Protein AF-A0A821XEE2-F1 (afdb_monomer)

Foldseek 3Di:
DVQVVDDDQKGWDQDDPPDPDHIDMDHHPDDDALAPLQVVLVVLVVVVVVVLCVVQVWDWDDDVVQVVVQVVLVPDVVSLPPNDGDTDQAGHPDDDPDDRRVPPPPPPPPPPPDDDPQNVLSNVQSVVLVVCCSVVVADDPVRVLVVQQVPDPPRPVPPDQDPVSVVVSVVVSVCVHVVVDDDVRRHPPDDDPDPPPVPPPVVVPD

InterPro domains:
  IPR004308 Glutamate-cysteine ligase catalytic subunit [PF03074] (1-98)
  IPR004308 Glutamate-cysteine ligase catalytic subunit [PF03074] (101-176)
  IPR004308 Glutamate-cysteine ligase catalytic subunit [PTHR11164] (1-102)
  IPR014746 Glutamine synthetase/guanido kinase, catalytic domain [SSF55931] (4-166)

Organism: NCBI:txid392032

Structure (mmCIF, N/CA/C/O backbone):
data_AF-A0A821XEE2-F1
#
_entry.id   AF-A0A821XEE2-F1
#
loop_
_atom_site.group_PDB
_atom_site.id
_atom_site.type_symbol
_atom_site.label_atom_id
_atom_site.label_alt_id
_atom_site.label_comp_id
_atom_site.label_asym_id
_atom_site.label_entity_id
_atom_site.label_seq_id
_atom_site.pdbx_PDB_ins_code
_atom_site.Cartn_x
_atom_site.Cartn_y
_atom_site.Cartn_z
_atom_site.occupancy
_atom_site.B_iso_or_equiv
_atom_site.auth_seq_id
_atom_site.auth_comp_id
_atom_site.auth_asym_id
_atom_site.auth_atom_id
_atom_site.pdbx_PDB_model_num
ATOM 1 N N . ASN A 1 1 ? -12.593 3.527 -28.342 1.00 63.50 1 ASN A N 1
ATOM 2 C CA . ASN A 1 1 ? -12.518 3.885 -26.908 1.00 63.50 1 ASN A CA 1
ATOM 3 C C . ASN A 1 1 ? -12.481 2.612 -26.036 1.00 63.50 1 ASN A C 1
ATOM 5 O O . ASN A 1 1 ? -13.342 2.445 -25.194 1.00 63.50 1 ASN A O 1
ATOM 9 N N . ILE A 1 2 ? -11.540 1.679 -26.284 1.00 79.00 2 ILE A N 1
ATOM 10 C CA . ILE A 1 2 ? -11.489 0.338 -25.635 1.00 79.00 2 ILE A CA 1
ATOM 11 C C . ILE A 1 2 ? -10.402 0.265 -24.545 1.00 79.00 2 ILE A C 1
ATOM 13 O O . ILE A 1 2 ? -10.543 -0.441 -23.553 1.00 79.00 2 ILE A O 1
ATOM 17 N N . ASN A 1 3 ? -9.306 1.013 -24.706 1.00 75.62 3 ASN A N 1
ATOM 18 C CA . ASN A 1 3 ? -8.179 0.985 -23.764 1.00 75.62 3 ASN A CA 1
ATOM 19 C C . ASN A 1 3 ? -8.555 1.609 -22.401 1.00 75.62 3 ASN A C 1
ATOM 21 O O . ASN A 1 3 ? -8.219 1.085 -21.342 1.00 75.62 3 ASN A O 1
ATOM 25 N N . SER A 1 4 ? -9.320 2.701 -22.417 1.00 80.81 4 SER A N 1
ATOM 26 C CA . SER A 1 4 ? -9.782 3.404 -21.211 1.00 80.81 4 SER A CA 1
ATOM 27 C C . SER A 1 4 ? -10.733 2.566 -20.349 1.00 80.81 4 SER A C 1
ATOM 29 O O . SER A 1 4 ? -10.693 2.697 -19.126 1.00 80.81 4 SER A O 1
ATOM 31 N N . THR A 1 5 ? -11.524 1.687 -20.971 1.00 86.62 5 THR A N 1
ATOM 32 C CA . THR A 1 5 ? -12.540 0.838 -20.330 1.00 86.62 5 THR A CA 1
ATOM 33 C C . THR A 1 5 ? -12.025 -0.546 -19.933 1.00 86.62 5 THR A C 1
ATOM 35 O O . THR A 1 5 ? -12.792 -1.357 -19.427 1.00 86.62 5 THR A O 1
ATOM 38 N N . ASN A 1 6 ? -10.744 -0.850 -20.168 1.00 90.12 6 ASN A N 1
ATOM 39 C CA . ASN A 1 6 ? -10.108 -2.061 -19.654 1.00 90.12 6 ASN A CA 1
ATOM 40 C C . ASN A 1 6 ? -9.240 -1.708 -18.435 1.00 90.12 6 ASN A C 1
ATOM 42 O O . ASN A 1 6 ? -8.216 -1.026 -18.563 1.00 90.12 6 ASN A O 1
ATOM 46 N N . TRP A 1 7 ? -9.672 -2.129 -17.246 1.00 89.88 7 TRP A N 1
ATOM 47 C CA . TRP A 1 7 ? -9.032 -1.810 -15.969 1.00 89.88 7 TRP A CA 1
ATOM 48 C C . TRP A 1 7 ? -8.244 -3.005 -15.436 1.00 89.88 7 TRP A C 1
ATOM 50 O O . TRP A 1 7 ? -8.753 -3.816 -14.673 1.00 89.88 7 TRP A O 1
ATOM 60 N N . GLN A 1 8 ? -6.982 -3.088 -15.849 1.00 92.88 8 GLN A N 1
ATOM 61 C CA . GLN A 1 8 ? -6.019 -4.084 -15.373 1.00 92.88 8 GLN A CA 1
ATOM 62 C C . GLN A 1 8 ? -5.121 -3.502 -14.267 1.00 92.88 8 GLN A C 1
ATOM 64 O O . GLN A 1 8 ? -5.137 -2.293 -14.008 1.00 92.88 8 GLN A O 1
ATOM 69 N N . SER A 1 9 ? -4.307 -4.356 -13.641 1.00 93.12 9 SER A N 1
ATOM 70 C CA . SER A 1 9 ? -3.294 -3.971 -12.643 1.00 93.12 9 SER A CA 1
ATOM 71 C C . SER A 1 9 ? -2.209 -3.054 -13.222 1.00 93.12 9 SER A C 1
ATOM 73 O O . SER A 1 9 ? -1.692 -2.176 -12.535 1.00 93.12 9 SER A O 1
ATOM 75 N N . MET A 1 10 ? -1.895 -3.200 -14.508 1.00 93.81 10 MET A N 1
ATOM 76 C CA . MET A 1 10 ? -1.019 -2.295 -15.246 1.00 93.81 10 MET A CA 1
ATOM 77 C C . MET A 1 10 ? -1.669 -1.900 -16.568 1.00 93.81 10 MET A C 1
ATOM 79 O O . MET A 1 10 ? -2.399 -2.687 -17.167 1.00 93.81 10 MET A O 1
ATOM 83 N N . ARG A 1 11 ? -1.394 -0.686 -17.051 1.00 94.62 11 ARG A N 1
ATOM 84 C CA . ARG A 1 11 ? -1.886 -0.227 -18.358 1.00 94.62 11 ARG A CA 1
ATOM 85 C C . ARG A 1 11 ? -0.752 0.318 -19.209 1.00 94.62 11 ARG A C 1
ATOM 87 O O . ARG A 1 11 ? -0.067 1.261 -18.819 1.00 94.62 11 ARG A O 1
ATOM 94 N N . PHE A 1 12 ? -0.606 -0.246 -20.402 1.00 93.44 12 PHE A N 1
ATOM 95 C CA . PHE A 1 12 ? 0.284 0.283 -21.423 1.00 93.44 12 PHE A CA 1
ATOM 96 C C . PHE A 1 12 ? -0.421 1.400 -22.199 1.00 93.44 12 PHE A C 1
ATOM 98 O O . PHE A 1 12 ? -1.517 1.217 -22.741 1.00 93.44 12 PHE A O 1
ATOM 105 N N . LYS A 1 13 ? 0.188 2.584 -22.206 1.00 93.00 13 LYS A N 1
ATOM 106 C CA . LYS A 1 13 ? -0.369 3.805 -22.786 1.00 93.00 13 LYS A CA 1
ATOM 107 C C . LYS A 1 13 ? 0.440 4.202 -24.024 1.00 93.00 13 LYS A C 1
ATOM 109 O O . LYS A 1 13 ? 1.599 4.600 -23.863 1.00 93.00 13 LYS A O 1
ATOM 114 N N . PRO A 1 14 ? -0.154 4.131 -25.232 1.00 92.06 14 PRO A N 1
ATOM 115 C CA . PRO A 1 14 ? 0.491 4.651 -26.428 1.00 92.06 14 PRO A CA 1
ATOM 116 C C . PRO A 1 14 ? 0.697 6.173 -26.332 1.00 92.06 14 PRO A C 1
ATOM 118 O O . PRO A 1 14 ? 0.000 6.847 -25.553 1.00 92.06 14 PRO A O 1
ATOM 121 N N . PRO A 1 15 ? 1.654 6.717 -27.102 1.00 93.94 15 PRO A N 1
ATOM 122 C CA . PRO A 1 15 ? 1.846 8.156 -27.202 1.00 93.94 15 PRO A CA 1
ATOM 123 C C . PRO A 1 15 ? 0.574 8.824 -27.759 1.00 93.94 15 PRO A C 1
ATOM 125 O O . PRO A 1 15 ? -0.071 8.264 -28.653 1.00 93.94 15 PRO A O 1
ATOM 128 N N . PRO A 1 16 ? 0.166 9.995 -27.238 1.00 90.00 16 PRO A N 1
ATOM 129 C CA . PRO A 1 16 ? -0.896 10.787 -27.848 1.00 90.00 16 PRO A CA 1
ATOM 130 C C . PRO A 1 16 ? -0.476 11.273 -29.241 1.00 90.00 16 PRO A C 1
ATOM 132 O O . PRO A 1 16 ? 0.696 11.556 -29.477 1.00 90.00 16 PRO A O 1
ATOM 135 N N . SER A 1 17 ? -1.431 11.423 -30.159 1.00 90.75 17 SER A N 1
ATOM 136 C CA . SER A 1 17 ? -1.168 12.078 -31.445 1.00 90.75 17 SER A CA 1
ATOM 137 C C . SER A 1 17 ? -0.730 13.531 -31.229 1.00 90.75 17 SER A C 1
ATOM 139 O O . SER A 1 17 ? -1.290 14.214 -30.373 1.00 90.75 17 SER A O 1
ATOM 141 N N . ASN A 1 18 ? 0.225 14.008 -32.032 1.00 90.06 18 ASN A N 1
ATOM 142 C CA . ASN A 1 18 ? 0.722 15.392 -32.016 1.00 90.06 18 ASN A CA 1
ATOM 143 C C . ASN A 1 18 ? 1.272 15.850 -30.648 1.00 90.06 18 ASN A C 1
ATOM 145 O O . ASN A 1 18 ? 1.026 16.976 -30.223 1.00 90.06 18 ASN A O 1
ATOM 149 N N . SER A 1 19 ? 1.990 14.974 -29.941 1.00 91.44 19 SER A N 1
ATOM 150 C CA . SER A 1 19 ? 2.614 15.278 -28.652 1.00 91.44 19 SER A CA 1
ATOM 151 C C . SER A 1 19 ? 4.003 14.652 -28.557 1.00 91.44 19 SER A C 1
ATOM 153 O O . SER A 1 19 ? 4.216 13.552 -29.060 1.00 91.44 19 SER A O 1
ATOM 155 N N . ASP A 1 20 ? 4.908 15.308 -27.830 1.00 92.81 20 ASP A N 1
ATOM 156 C CA . ASP A 1 20 ? 6.250 14.790 -27.525 1.00 92.81 20 ASP A CA 1
ATOM 157 C C . ASP A 1 20 ? 6.243 13.710 -26.422 1.00 92.81 20 ASP A C 1
ATOM 159 O O . ASP A 1 20 ? 7.282 13.174 -26.036 1.00 92.81 20 ASP A O 1
ATOM 163 N N . ILE A 1 21 ? 5.066 13.371 -25.880 1.00 92.44 21 ILE A N 1
ATOM 164 C CA . ILE A 1 21 ? 4.924 12.360 -24.831 1.00 92.44 21 ILE A CA 1
ATOM 165 C C . ILE A 1 21 ? 5.114 10.955 -25.418 1.00 92.44 21 ILE A C 1
ATOM 167 O O . ILE A 1 21 ? 4.321 10.504 -26.243 1.00 92.44 21 ILE A O 1
ATOM 171 N N . GLY A 1 22 ? 6.110 10.226 -24.909 1.00 93.38 22 GLY A N 1
ATOM 172 C CA . GLY A 1 22 ? 6.405 8.848 -25.306 1.00 93.38 22 GLY A CA 1
ATOM 173 C C . GLY A 1 22 ? 5.443 7.775 -24.768 1.00 93.38 22 GLY A C 1
ATOM 174 O O . GLY A 1 22 ? 4.381 8.043 -24.194 1.00 93.38 22 GLY A O 1
ATOM 175 N N . TRP A 1 23 ? 5.849 6.513 -24.944 1.00 94.00 23 TRP A N 1
ATOM 176 C CA . TRP A 1 23 ? 5.163 5.348 -24.379 1.00 94.00 23 TRP A CA 1
ATOM 177 C C . TRP A 1 23 ? 5.200 5.380 -22.856 1.00 94.00 23 TRP A C 1
ATOM 179 O O . TRP A 1 23 ? 6.228 5.677 -22.251 1.00 94.00 23 TRP A O 1
ATOM 189 N N . ARG A 1 24 ? 4.072 5.051 -22.227 1.00 94.06 24 ARG A N 1
ATOM 190 C CA . ARG A 1 24 ? 3.934 5.107 -20.770 1.00 94.06 24 ARG A CA 1
ATOM 191 C C . ARG A 1 24 ? 3.379 3.806 -20.226 1.00 94.06 24 ARG A C 1
ATOM 193 O O . ARG A 1 24 ? 2.605 3.109 -20.880 1.00 94.06 24 ARG A O 1
ATOM 200 N N . VAL A 1 25 ? 3.735 3.528 -18.983 1.00 94.25 25 VAL A N 1
ATOM 201 C CA . VAL A 1 25 ? 3.172 2.440 -18.193 1.00 94.25 25 VAL A CA 1
ATOM 202 C C . VAL A 1 25 ? 2.503 3.058 -16.976 1.00 94.25 25 VAL A C 1
ATOM 204 O O . VAL A 1 25 ? 3.083 3.899 -16.299 1.00 94.25 25 VAL A O 1
ATOM 207 N N . GLU A 1 26 ? 1.263 2.666 -16.718 1.00 95.12 26 GLU A N 1
ATOM 208 C CA . GLU A 1 26 ? 0.519 3.055 -15.526 1.00 95.12 26 GLU A CA 1
ATOM 209 C C . GLU A 1 26 ? 0.504 1.884 -14.541 1.00 95.12 26 GLU A C 1
ATOM 211 O O . GLU A 1 26 ? 0.003 0.808 -14.876 1.00 95.12 26 GLU A O 1
ATOM 216 N N . PHE A 1 27 ? 1.040 2.101 -13.339 1.00 95.81 27 PHE A N 1
ATOM 217 C CA . PHE A 1 27 ? 0.989 1.164 -12.218 1.00 95.81 27 PHE A CA 1
ATOM 218 C C . PHE A 1 27 ? -0.228 1.490 -11.347 1.00 95.81 27 PHE A C 1
ATOM 220 O O . PHE A 1 27 ? -0.359 2.613 -10.869 1.00 95.81 27 PHE A O 1
ATOM 227 N N . ARG A 1 28 ? -1.144 0.532 -11.196 1.00 96.25 28 ARG A N 1
ATOM 228 C CA . ARG A 1 28 ? -2.477 0.714 -10.603 1.00 96.25 28 ARG A CA 1
ATOM 229 C C . ARG A 1 28 ? -2.800 -0.095 -9.327 1.00 96.25 28 ARG A C 1
ATOM 231 O O . ARG A 1 28 ? -3.854 0.192 -8.774 1.00 96.25 28 ARG A O 1
ATOM 238 N N . PRO A 1 29 ? -2.005 -1.074 -8.831 1.00 95.94 29 PRO A N 1
ATOM 239 C CA . PRO A 1 29 ? -2.414 -1.878 -7.668 1.00 95.94 29 PRO A CA 1
ATOM 240 C C . PRO A 1 29 ? -2.319 -1.182 -6.305 1.00 95.94 29 PRO A C 1
ATOM 242 O O . PRO A 1 29 ? -2.731 -1.767 -5.311 1.00 95.94 29 PRO A O 1
ATOM 245 N N . THR A 1 30 ? -1.692 -0.008 -6.214 1.00 94.56 30 THR A N 1
ATOM 246 C CA . THR A 1 30 ? -1.434 0.637 -4.922 1.00 94.56 30 THR A CA 1
ATOM 247 C C . THR A 1 30 ? -2.729 1.160 -4.299 1.00 94.56 30 THR A C 1
ATOM 249 O O . THR A 1 30 ? -3.406 1.993 -4.896 1.00 94.56 30 THR A O 1
ATOM 252 N N . GLU A 1 31 ? -3.036 0.720 -3.078 1.00 95.62 31 GLU A N 1
ATOM 253 C CA . GLU A 1 31 ? -4.130 1.262 -2.265 1.00 95.62 31 GLU A CA 1
ATOM 254 C C . GLU A 1 31 ? -3.819 2.690 -1.795 1.00 95.62 31 GLU A C 1
ATOM 256 O O . GLU A 1 31 ? -2.669 3.010 -1.473 1.00 95.62 31 GLU A O 1
ATOM 261 N N . LEU A 1 32 ? -4.844 3.537 -1.682 1.00 96.25 32 LEU A N 1
ATOM 262 C CA . LEU A 1 32 ? -4.698 4.870 -1.097 1.00 96.25 32 LEU A CA 1
ATOM 263 C C . LEU A 1 32 ? -4.415 4.763 0.409 1.00 96.25 32 LEU A C 1
ATOM 265 O O . LEU A 1 32 ? -5.042 3.977 1.121 1.00 96.25 32 LEU A O 1
ATOM 269 N N . GLN A 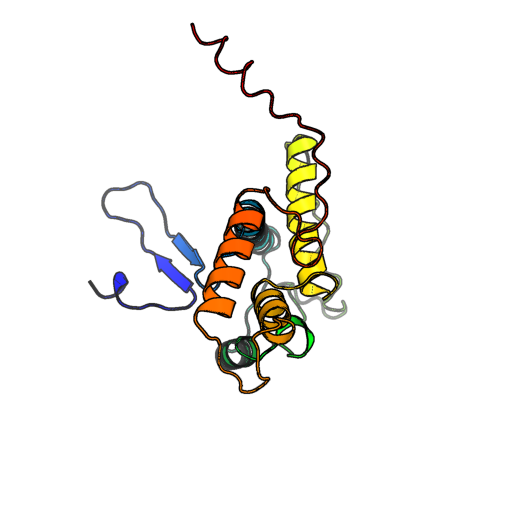1 33 ? -3.461 5.551 0.895 1.00 97.12 33 GLN A N 1
ATOM 270 C CA . GLN A 1 33 ? -3.086 5.597 2.305 1.00 97.12 33 GLN A CA 1
ATOM 271 C C . GLN A 1 33 ? -3.692 6.816 3.012 1.00 97.12 33 GLN A C 1
ATOM 273 O O . GLN A 1 33 ? -4.138 7.754 2.353 1.00 97.12 33 GLN A O 1
ATOM 278 N N . MET A 1 34 ? -3.724 6.790 4.350 1.00 94.56 34 MET A N 1
ATOM 279 C CA . MET A 1 34 ? -4.388 7.817 5.159 1.00 94.56 34 MET A CA 1
ATOM 280 C C . MET A 1 34 ? -3.697 9.177 5.075 1.00 94.56 34 MET A C 1
ATOM 282 O O . MET A 1 34 ? -4.390 10.189 5.098 1.00 94.56 34 MET A O 1
ATOM 286 N N . THR A 1 35 ? -2.363 9.208 4.990 1.00 95.88 35 THR A N 1
ATOM 287 C CA . THR A 1 35 ? -1.597 10.461 4.950 1.00 95.88 35 THR A CA 1
ATOM 288 C C . THR A 1 35 ? -0.880 10.684 3.622 1.00 95.88 35 THR A C 1
ATOM 290 O O . THR A 1 35 ? -0.479 9.743 2.926 1.00 95.88 35 THR A O 1
ATOM 293 N N . ASP A 1 36 ? -0.643 11.953 3.294 1.00 95.50 36 ASP A N 1
ATOM 294 C CA . ASP A 1 36 ? 0.157 12.345 2.129 1.00 95.50 36 ASP A CA 1
ATOM 295 C C . ASP A 1 36 ? 1.591 11.809 2.214 1.00 95.50 36 ASP A C 1
ATOM 297 O O . ASP A 1 36 ? 2.154 11.395 1.202 1.00 95.50 36 ASP A O 1
ATOM 301 N N . PHE A 1 37 ? 2.158 11.720 3.423 1.00 95.44 37 PHE A N 1
ATOM 302 C CA . PHE A 1 37 ? 3.472 11.118 3.659 1.00 95.44 37 PHE A CA 1
ATOM 303 C C . PHE A 1 37 ? 3.524 9.652 3.202 1.00 95.44 37 PHE A C 1
ATOM 305 O O . PHE A 1 37 ? 4.452 9.251 2.498 1.00 95.44 37 PHE A O 1
ATOM 312 N N . GLU A 1 38 ? 2.527 8.841 3.568 1.00 97.25 38 GLU A N 1
ATOM 313 C CA . GLU A 1 38 ? 2.469 7.436 3.156 1.00 97.25 38 GLU A CA 1
ATOM 314 C C . GLU A 1 38 ? 2.287 7.288 1.640 1.00 97.25 38 GLU A C 1
ATOM 316 O O . GLU A 1 38 ? 2.934 6.445 1.012 1.00 97.25 38 GLU A O 1
ATOM 321 N N . ASN A 1 39 ? 1.422 8.116 1.046 1.00 97.69 39 ASN A N 1
ATOM 322 C CA . ASN A 1 39 ? 1.180 8.114 -0.394 1.00 97.69 39 ASN A CA 1
ATOM 323 C C . ASN A 1 39 ? 2.447 8.525 -1.168 1.00 97.69 39 ASN A C 1
ATOM 325 O O . ASN A 1 39 ? 2.847 7.833 -2.110 1.00 97.69 39 ASN A O 1
ATOM 329 N N . ALA A 1 40 ? 3.140 9.579 -0.727 1.00 96.94 40 ALA A N 1
ATOM 330 C CA . ALA A 1 40 ? 4.419 10.012 -1.287 1.00 96.94 40 ALA A CA 1
ATOM 331 C C . ALA A 1 40 ? 5.503 8.933 -1.153 1.00 96.94 40 ALA A C 1
ATOM 333 O O . ALA A 1 40 ? 6.267 8.710 -2.097 1.00 96.94 40 ALA A O 1
ATOM 334 N N . ALA A 1 41 ? 5.538 8.212 -0.028 1.00 96.81 41 ALA A N 1
ATOM 335 C CA . ALA A 1 41 ? 6.473 7.114 0.175 1.00 96.81 41 ALA A CA 1
ATOM 336 C C . ALA A 1 41 ? 6.268 5.987 -0.847 1.00 96.81 41 ALA A C 1
ATOM 338 O O . ALA A 1 41 ? 7.233 5.531 -1.464 1.00 96.81 41 ALA A O 1
ATOM 339 N N . LEU A 1 42 ? 5.019 5.562 -1.071 1.00 97.12 42 LEU A N 1
ATOM 340 C CA . LEU A 1 42 ? 4.699 4.504 -2.034 1.00 97.12 42 LEU A CA 1
ATOM 341 C C . LEU A 1 42 ? 4.997 4.930 -3.475 1.00 97.12 42 LEU A C 1
ATOM 343 O O . LEU A 1 42 ? 5.600 4.160 -4.223 1.00 97.12 42 LEU A O 1
ATOM 347 N N . VAL A 1 43 ? 4.644 6.161 -3.859 1.00 97.00 43 VAL A N 1
ATOM 348 C CA . VAL A 1 43 ? 4.974 6.707 -5.187 1.00 97.00 43 VAL A CA 1
ATOM 349 C C . VAL A 1 43 ? 6.489 6.757 -5.388 1.00 97.00 43 VAL A C 1
ATOM 351 O O . VAL A 1 43 ? 6.994 6.262 -6.398 1.00 97.00 43 VAL A O 1
ATOM 354 N N . THR A 1 44 ? 7.226 7.283 -4.407 1.00 96.00 44 THR A N 1
ATOM 355 C CA . THR A 1 44 ? 8.692 7.363 -4.453 1.00 96.00 44 THR A CA 1
ATOM 356 C C . THR A 1 44 ? 9.315 5.976 -4.581 1.00 96.00 44 THR A C 1
ATOM 358 O O . THR A 1 44 ? 10.205 5.770 -5.403 1.00 96.00 44 THR A O 1
ATOM 361 N N . PHE A 1 45 ? 8.814 4.993 -3.833 1.00 96.88 45 PHE A N 1
ATOM 362 C CA . PHE A 1 45 ? 9.285 3.615 -3.924 1.00 96.88 45 PHE A CA 1
ATOM 363 C C . PHE A 1 45 ? 9.069 3.002 -5.309 1.00 96.88 45 PHE A C 1
ATOM 365 O O . PHE A 1 45 ? 9.990 2.384 -5.835 1.00 96.88 45 PHE A O 1
ATOM 372 N N . ILE A 1 46 ? 7.909 3.207 -5.943 1.00 96.00 46 ILE A N 1
ATOM 373 C CA . ILE A 1 46 ? 7.662 2.724 -7.312 1.00 96.00 46 ILE A CA 1
ATOM 374 C C . ILE A 1 46 ? 8.606 3.399 -8.322 1.00 96.00 46 ILE A C 1
ATOM 376 O O . ILE A 1 46 ? 9.137 2.732 -9.214 1.00 96.00 46 ILE A O 1
ATOM 380 N N . VAL A 1 47 ? 8.890 4.696 -8.167 1.00 94.56 47 VAL A N 1
ATOM 381 C CA . VAL A 1 47 ? 9.873 5.399 -9.012 1.00 94.56 47 VAL A CA 1
ATOM 382 C C . VAL A 1 47 ? 11.278 4.818 -8.826 1.00 94.56 47 VAL A C 1
ATOM 384 O O . VAL A 1 47 ? 11.961 4.524 -9.807 1.00 94.56 47 VAL A O 1
ATOM 387 N N . LEU A 1 48 ? 11.715 4.597 -7.586 1.00 93.94 48 LEU A N 1
ATOM 388 C CA . LEU A 1 48 ? 13.023 3.999 -7.304 1.00 93.94 48 LEU A CA 1
ATOM 389 C C . LEU A 1 48 ? 13.111 2.552 -7.804 1.00 93.94 48 LEU A C 1
ATOM 391 O O . LEU A 1 48 ? 14.120 2.169 -8.392 1.00 93.94 48 LEU A O 1
ATOM 395 N N . LEU A 1 49 ? 12.045 1.766 -7.638 1.00 93.25 49 LEU A N 1
ATOM 396 C CA . LEU A 1 49 ? 11.970 0.383 -8.102 1.00 93.25 49 LEU A CA 1
ATOM 397 C C . LEU A 1 49 ? 12.058 0.296 -9.628 1.00 93.25 49 LEU A C 1
ATOM 399 O O . LEU A 1 49 ? 12.820 -0.513 -10.152 1.00 93.25 49 LEU A O 1
ATOM 403 N N . THR A 1 50 ? 11.321 1.139 -10.354 1.00 93.00 50 THR A N 1
ATOM 404 C CA . THR A 1 50 ? 11.378 1.166 -11.825 1.00 93.00 50 THR A CA 1
ATOM 405 C C . THR A 1 50 ? 12.757 1.585 -12.329 1.00 93.00 50 THR A C 1
ATOM 407 O O . THR A 1 50 ? 13.293 0.934 -13.227 1.00 93.00 50 THR A O 1
ATOM 410 N N . ARG A 1 51 ? 13.388 2.588 -11.699 1.00 91.44 51 ARG A N 1
ATOM 411 C CA . ARG A 1 51 ? 14.784 2.957 -11.982 1.00 91.44 51 ARG A CA 1
ATOM 412 C C . ARG A 1 51 ? 15.737 1.793 -11.725 1.00 91.44 51 ARG A C 1
ATOM 414 O O . ARG A 1 51 ? 16.550 1.495 -12.588 1.00 91.44 51 ARG A O 1
ATOM 421 N N . ALA A 1 52 ? 15.611 1.092 -10.599 1.00 88.19 52 ALA A N 1
ATOM 422 C CA . ALA A 1 52 ? 16.447 -0.067 -10.295 1.00 88.19 52 ALA A CA 1
ATOM 423 C C . ALA A 1 52 ? 16.281 -1.190 -11.335 1.00 88.19 52 ALA A C 1
ATOM 425 O O . ALA A 1 52 ? 17.274 -1.727 -11.821 1.00 88.19 52 ALA A O 1
ATOM 426 N N . ILE A 1 53 ? 15.045 -1.511 -11.735 1.00 88.56 53 ILE A N 1
ATOM 427 C CA . ILE A 1 53 ? 14.774 -2.527 -12.764 1.00 88.56 53 ILE A CA 1
ATOM 428 C C . ILE A 1 53 ? 15.488 -2.186 -14.076 1.00 88.56 53 ILE A C 1
ATOM 430 O O . ILE A 1 53 ? 16.109 -3.066 -14.672 1.00 88.56 53 ILE A O 1
ATOM 434 N N . MET A 1 54 ? 15.425 -0.923 -14.506 1.00 87.94 54 MET A N 1
ATOM 435 C CA . MET A 1 54 ? 16.039 -0.470 -15.756 1.00 87.94 54 MET A CA 1
ATOM 436 C C . MET A 1 54 ? 17.565 -0.386 -15.660 1.00 87.94 54 MET A C 1
ATOM 438 O O . MET A 1 54 ? 18.254 -0.929 -16.519 1.00 87.94 54 MET A O 1
ATOM 442 N N . THR A 1 55 ? 18.094 0.246 -14.609 1.00 87.38 55 THR A N 1
ATOM 443 C CA . THR A 1 55 ? 19.538 0.448 -14.413 1.00 87.38 55 THR A CA 1
ATOM 444 C C . THR A 1 55 ? 20.288 -0.875 -14.309 1.00 87.38 55 THR A C 1
ATOM 446 O O . THR A 1 55 ? 21.342 -1.031 -14.917 1.00 87.38 55 THR A O 1
ATOM 449 N N . TYR A 1 56 ? 19.738 -1.844 -13.574 1.00 84.44 56 TYR A N 1
ATOM 450 C CA . TYR A 1 56 ? 20.376 -3.148 -13.372 1.00 84.44 56 TYR A CA 1
ATOM 451 C C . TYR A 1 56 ? 19.910 -4.215 -14.371 1.00 84.44 56 TYR A C 1
ATOM 453 O O . TYR A 1 56 ? 20.305 -5.374 -14.247 1.00 84.44 56 TYR A O 1
ATOM 461 N N . ASN A 1 57 ? 19.068 -3.849 -15.347 1.00 86.88 57 ASN A N 1
ATOM 462 C CA . ASN A 1 57 ? 18.494 -4.759 -16.340 1.00 86.88 57 ASN A CA 1
ATOM 463 C C . ASN A 1 57 ? 17.948 -6.055 -15.700 1.00 86.88 57 ASN A C 1
ATOM 465 O O . ASN A 1 57 ? 18.327 -7.172 -16.072 1.00 86.88 57 ASN A O 1
ATOM 469 N N . LEU A 1 58 ? 17.105 -5.895 -14.673 1.00 88.06 58 LEU A N 1
ATOM 470 C CA . LEU A 1 58 ? 16.611 -7.011 -13.866 1.00 88.06 58 LEU A CA 1
ATOM 471 C C . LEU A 1 58 ? 15.603 -7.855 -14.649 1.00 88.06 58 LEU A C 1
ATOM 473 O O . LEU A 1 58 ? 14.625 -7.348 -15.199 1.00 88.06 58 LEU A O 1
ATOM 477 N N . ASN A 1 59 ? 15.780 -9.174 -14.619 1.00 90.38 59 ASN A N 1
ATOM 478 C CA . ASN A 1 59 ? 14.808 -10.111 -15.160 1.00 90.38 59 ASN A CA 1
ATOM 479 C C . ASN A 1 59 ? 13.819 -10.537 -14.071 1.00 90.38 59 ASN A C 1
ATOM 481 O O . ASN A 1 59 ? 14.139 -11.378 -13.232 1.00 90.38 59 ASN A O 1
ATOM 485 N N . LEU A 1 60 ? 12.609 -9.975 -14.116 1.00 92.38 60 LEU A N 1
ATOM 486 C CA . LEU A 1 60 ? 11.504 -10.279 -13.195 1.00 92.38 60 LEU A CA 1
ATOM 487 C C . LEU A 1 60 ? 10.450 -11.226 -13.792 1.00 92.38 60 LEU A C 1
ATOM 489 O O . LEU A 1 60 ? 9.415 -11.454 -13.172 1.00 92.38 60 LEU A O 1
ATOM 493 N N . LEU A 1 61 ? 10.691 -11.790 -14.983 1.00 94.00 61 LEU A N 1
ATOM 494 C CA . LEU A 1 61 ? 9.708 -12.643 -15.653 1.00 94.00 61 LEU A CA 1
ATOM 495 C C . LEU A 1 61 ? 9.445 -13.926 -14.858 1.00 94.00 61 LEU A C 1
ATOM 497 O O . LEU A 1 61 ? 10.380 -14.671 -14.542 1.00 94.00 61 LEU A O 1
ATOM 501 N N . ILE A 1 62 ? 8.161 -14.184 -14.614 1.00 95.88 62 ILE A N 1
ATOM 502 C CA . ILE A 1 62 ? 7.578 -15.422 -14.088 1.00 95.88 62 ILE A CA 1
ATOM 503 C C . ILE A 1 62 ? 6.328 -15.770 -14.923 1.00 95.88 62 ILE A C 1
ATOM 505 O O . ILE A 1 62 ? 5.799 -14.880 -15.595 1.00 95.88 62 ILE A O 1
ATOM 509 N N . PRO A 1 63 ? 5.847 -17.028 -14.921 1.00 97.88 63 PRO A N 1
ATOM 510 C CA . PRO A 1 63 ? 4.596 -17.389 -15.591 1.00 97.88 63 PRO A CA 1
ATOM 511 C C . PRO A 1 63 ? 3.421 -16.520 -15.126 1.00 97.88 63 PRO A C 1
ATOM 513 O O . PRO A 1 63 ? 3.303 -16.242 -13.933 1.00 97.88 63 PRO A O 1
ATOM 516 N N . ILE A 1 64 ? 2.533 -16.127 -16.047 1.00 96.62 64 ILE A N 1
ATOM 517 C CA . ILE A 1 64 ? 1.377 -15.273 -15.718 1.00 96.62 64 ILE A CA 1
ATOM 518 C C . ILE A 1 64 ? 0.442 -15.932 -14.694 1.00 96.62 64 ILE A C 1
ATOM 520 O O . ILE A 1 64 ? -0.035 -15.253 -13.795 1.00 96.62 64 ILE A O 1
ATOM 524 N N . SER A 1 65 ? 0.301 -17.261 -14.726 1.00 98.06 65 SER A N 1
ATOM 525 C CA . SER A 1 65 ? -0.453 -18.026 -13.722 1.00 98.06 65 SER A CA 1
ATOM 526 C C . SER A 1 65 ? 0.048 -17.784 -12.295 1.00 98.06 65 SER A C 1
ATOM 528 O O . SER A 1 65 ? -0.744 -17.672 -11.368 1.00 98.06 65 SER A O 1
ATOM 530 N N . ASN A 1 66 ? 1.362 -17.629 -12.114 1.00 98.31 66 ASN A N 1
ATOM 531 C CA . ASN A 1 66 ? 1.948 -17.353 -10.804 1.00 98.31 66 ASN A CA 1
ATOM 532 C C . ASN A 1 66 ? 1.654 -15.913 -10.352 1.00 98.31 66 ASN A C 1
ATOM 534 O O . ASN A 1 66 ? 1.569 -15.646 -9.155 1.00 98.31 66 ASN A O 1
ATOM 538 N N . VAL A 1 67 ? 1.505 -14.979 -11.298 1.00 97.25 67 VAL A N 1
ATOM 539 C CA . VAL A 1 67 ? 1.049 -13.612 -11.010 1.00 97.25 67 VAL A CA 1
ATOM 540 C C . VAL A 1 67 ? -0.422 -13.632 -10.596 1.00 97.25 67 VAL A C 1
ATOM 542 O O . VAL A 1 67 ? -0.772 -12.985 -9.613 1.00 97.25 67 VAL A O 1
ATOM 545 N N . ASP A 1 68 ? -1.264 -14.408 -11.277 1.00 96.88 68 ASP A N 1
ATOM 546 C CA . ASP A 1 68 ? -2.682 -14.546 -10.933 1.00 96.88 68 ASP A CA 1
ATOM 547 C C . ASP A 1 68 ? -2.867 -15.158 -9.533 1.00 96.88 68 ASP A C 1
ATOM 549 O O . ASP A 1 68 ? -3.649 -14.647 -8.728 1.00 96.88 68 ASP A O 1
ATOM 553 N N . GLU A 1 69 ? -2.090 -16.191 -9.190 1.00 98.31 69 GLU A N 1
ATOM 554 C CA . GLU A 1 69 ? -2.047 -16.758 -7.834 1.00 98.31 69 GLU A CA 1
ATOM 555 C C . GLU A 1 69 ? -1.576 -15.729 -6.797 1.00 98.31 69 GLU A C 1
ATOM 557 O O . GLU A 1 69 ? -2.177 -15.602 -5.730 1.00 98.31 69 GLU A O 1
ATOM 562 N N . ASN A 1 70 ? -0.546 -14.934 -7.112 1.00 98.44 70 ASN A N 1
ATOM 563 C CA . ASN A 1 70 ? -0.101 -13.844 -6.241 1.00 98.44 70 ASN A CA 1
ATOM 564 C C . ASN A 1 70 ? -1.219 -12.824 -5.985 1.00 98.44 70 ASN A C 1
ATOM 566 O O . ASN A 1 70 ? -1.381 -12.375 -4.851 1.00 98.44 70 ASN A O 1
ATOM 570 N N . MET A 1 71 ? -2.002 -12.468 -7.007 1.00 97.38 71 MET A N 1
ATOM 571 C CA . MET A 1 71 ? -3.125 -11.537 -6.859 1.00 97.38 71 MET A CA 1
ATOM 572 C C . MET A 1 71 ? -4.216 -12.099 -5.940 1.00 97.38 71 MET A C 1
ATOM 574 O O . MET A 1 71 ? -4.774 -11.349 -5.142 1.00 97.38 71 MET A O 1
ATOM 578 N N . GLN A 1 72 ? -4.485 -13.408 -5.991 1.00 97.19 72 GLN A N 1
ATOM 579 C CA . GLN A 1 72 ? -5.413 -14.071 -5.066 1.00 97.19 72 GLN A CA 1
ATOM 580 C C . GLN A 1 72 ? -4.862 -14.087 -3.632 1.00 97.19 72 GLN A C 1
ATOM 582 O O . GLN A 1 72 ? -5.561 -13.724 -2.682 1.00 97.19 72 GLN A O 1
ATOM 587 N N . SER A 1 73 ? -3.584 -14.435 -3.460 1.00 98.00 73 SER A N 1
ATOM 588 C CA . SER A 1 73 ? -2.907 -14.413 -2.158 1.00 98.00 73 SER A CA 1
ATOM 589 C C . SER A 1 73 ? -2.911 -13.016 -1.529 1.00 98.00 73 SER A C 1
ATOM 591 O O . SER A 1 73 ? -3.172 -12.889 -0.333 1.00 98.00 73 SER A O 1
ATOM 593 N N . ALA A 1 74 ? -2.718 -11.957 -2.325 1.00 97.62 74 ALA A N 1
ATOM 594 C CA . ALA A 1 74 ? -2.682 -10.568 -1.857 1.00 97.62 74 ALA A CA 1
ATOM 595 C C . ALA A 1 74 ? -3.979 -10.093 -1.176 1.00 97.62 74 ALA A C 1
ATOM 597 O O . ALA A 1 74 ? -3.923 -9.193 -0.342 1.00 97.62 74 ALA A O 1
ATOM 598 N N . GLN A 1 75 ? -5.127 -10.699 -1.496 1.00 96.94 75 GLN A N 1
ATOM 599 C CA . GLN A 1 75 ? -6.432 -10.323 -0.934 1.00 96.94 75 GLN A CA 1
ATOM 600 C C . GLN A 1 75 ? -6.688 -10.901 0.465 1.00 96.94 75 GLN A C 1
ATOM 602 O O . GLN A 1 75 ? -7.628 -10.492 1.148 1.00 96.94 75 GLN A O 1
ATOM 607 N N . HIS A 1 76 ? -5.879 -11.862 0.917 1.00 98.25 76 HIS A N 1
ATOM 608 C CA . HIS A 1 76 ? -6.096 -12.493 2.214 1.00 98.25 76 HIS A CA 1
ATOM 609 C C . HIS A 1 76 ? -5.810 -11.527 3.372 1.00 98.25 76 HIS A C 1
ATOM 611 O O . HIS A 1 76 ? -4.911 -10.681 3.323 1.00 98.25 76 HIS A O 1
ATOM 617 N N . ARG A 1 77 ? -6.551 -11.689 4.476 1.00 97.56 77 ARG A N 1
ATOM 618 C CA . ARG A 1 77 ? -6.305 -10.919 5.700 1.00 97.56 77 ARG A CA 1
ATOM 619 C C . ARG A 1 77 ? -4.871 -11.149 6.180 1.00 97.56 77 ARG A C 1
ATOM 621 O O . ARG A 1 77 ? -4.433 -12.287 6.319 1.00 97.56 77 ARG A O 1
ATOM 628 N N . ASP A 1 78 ? -4.176 -10.049 6.458 1.00 97.25 78 ASP A N 1
ATOM 629 C CA . ASP A 1 78 ? -2.776 -10.027 6.898 1.00 97.25 78 ASP A CA 1
ATOM 630 C C . ASP A 1 78 ? -1.813 -10.709 5.906 1.00 97.25 78 ASP A C 1
ATOM 632 O O . ASP A 1 78 ? -0.796 -11.278 6.304 1.00 97.25 78 ASP A O 1
ATOM 636 N N . ALA A 1 79 ? -2.107 -10.623 4.598 1.00 98.06 79 ALA A N 1
ATOM 637 C CA . ALA A 1 79 ? -1.297 -11.255 3.557 1.00 98.06 79 ALA A CA 1
ATOM 638 C C . ALA A 1 79 ? 0.185 -10.875 3.605 1.00 98.06 79 ALA A C 1
ATOM 640 O O . ALA A 1 79 ? 1.039 -11.732 3.402 1.00 98.06 79 ALA A O 1
ATOM 641 N N . VAL A 1 80 ? 0.489 -9.621 3.950 1.00 96.38 80 VAL A N 1
ATOM 642 C CA . VAL A 1 80 ? 1.868 -9.129 4.091 1.00 96.38 80 VAL A CA 1
ATOM 643 C C . VAL A 1 80 ? 2.691 -9.921 5.117 1.00 96.38 80 VAL A C 1
ATOM 645 O O . VAL A 1 80 ? 3.903 -10.011 4.966 1.00 96.38 80 VAL A O 1
ATOM 648 N N . LEU A 1 81 ? 2.052 -10.520 6.130 1.00 96.38 81 LEU A N 1
ATOM 649 C CA . LEU A 1 81 ? 2.735 -11.270 7.192 1.00 96.38 81 LEU A CA 1
ATOM 650 C C . LEU A 1 81 ? 2.666 -12.784 6.999 1.00 96.38 81 LEU A C 1
ATOM 652 O O . LEU A 1 81 ? 3.568 -13.500 7.428 1.00 96.38 81 LEU A O 1
ATOM 656 N N . HIS A 1 82 ? 1.580 -13.282 6.407 1.00 97.00 82 HIS A N 1
ATOM 657 C CA . HIS A 1 82 ? 1.257 -14.711 6.452 1.00 97.00 82 HIS A CA 1
ATOM 658 C C . HIS A 1 82 ? 1.226 -15.399 5.088 1.00 97.00 82 HIS A C 1
ATOM 660 O O . HIS A 1 82 ? 1.320 -16.625 5.033 1.00 97.00 82 HIS A O 1
ATOM 666 N N . GLN A 1 83 ? 1.086 -14.653 3.992 1.00 98.12 83 GLN A N 1
ATOM 667 C CA . GLN A 1 83 ? 1.023 -15.246 2.658 1.00 98.12 83 GLN A CA 1
ATOM 668 C C . GLN A 1 83 ? 2.413 -15.354 2.042 1.00 98.12 83 GLN A C 1
ATOM 670 O O . GLN A 1 83 ? 3.364 -14.675 2.431 1.00 98.12 83 GLN A O 1
ATOM 675 N N . ARG A 1 84 ? 2.533 -16.245 1.060 1.00 97.12 84 ARG A N 1
ATOM 676 C CA . ARG A 1 84 ? 3.749 -16.424 0.267 1.00 97.12 84 ARG A CA 1
ATOM 677 C C . ARG A 1 84 ? 3.450 -16.043 -1.168 1.00 97.12 84 ARG A C 1
ATOM 679 O O . ARG A 1 84 ? 2.380 -16.348 -1.682 1.00 97.12 84 ARG A O 1
ATOM 686 N N . PHE A 1 85 ? 4.424 -15.405 -1.797 1.00 97.88 85 PHE A N 1
ATOM 687 C CA . PHE A 1 85 ? 4.305 -14.919 -3.159 1.00 97.88 85 PHE A CA 1
ATOM 688 C C . PHE A 1 85 ? 5.359 -15.583 -4.030 1.00 97.88 85 PHE A C 1
ATOM 690 O O . PHE A 1 85 ? 6.523 -15.721 -3.642 1.00 97.88 85 PHE A O 1
ATOM 697 N N . HIS A 1 86 ? 4.950 -15.977 -5.229 1.00 97.94 86 HIS A N 1
ATOM 698 C CA . HIS A 1 86 ? 5.856 -16.389 -6.280 1.00 97.94 86 HIS A CA 1
ATOM 699 C C . HIS A 1 86 ? 6.718 -15.199 -6.665 1.00 97.94 86 HIS A C 1
ATOM 701 O O . HIS A 1 86 ? 6.234 -14.215 -7.223 1.00 97.94 86 HIS A O 1
ATOM 707 N N . PHE A 1 87 ? 8.005 -15.296 -6.363 1.00 96.12 87 PHE A N 1
ATOM 708 C CA . PHE A 1 87 ? 8.978 -14.281 -6.713 1.00 96.12 87 PHE A CA 1
ATOM 709 C C . PHE A 1 87 ? 10.189 -14.934 -7.358 1.00 96.12 87 PHE A C 1
ATOM 711 O O . PHE A 1 87 ? 10.626 -16.028 -6.979 1.00 96.12 87 PHE A O 1
ATOM 718 N N . ARG A 1 88 ? 10.733 -14.265 -8.369 1.00 93.06 88 ARG A N 1
ATOM 719 C CA . ARG A 1 88 ? 11.893 -14.769 -9.083 1.00 93.06 88 ARG A CA 1
ATOM 720 C C . ARG A 1 88 ? 13.119 -14.733 -8.180 1.00 93.06 88 ARG A C 1
ATOM 722 O O . ARG A 1 88 ? 13.494 -13.688 -7.671 1.00 93.06 88 ARG A O 1
ATOM 729 N N . LYS A 1 89 ? 13.779 -15.881 -8.027 1.00 86.94 89 LYS A N 1
ATOM 730 C CA . LYS A 1 89 ? 14.991 -15.980 -7.204 1.00 86.94 89 LYS A CA 1
ATOM 731 C C . LYS A 1 89 ? 16.185 -15.281 -7.860 1.00 86.94 89 LYS A C 1
ATOM 733 O O . LYS A 1 89 ? 16.929 -14.596 -7.173 1.00 86.94 89 LYS A O 1
ATOM 738 N N . CYS A 1 90 ? 16.362 -15.444 -9.177 1.00 86.00 90 CYS A N 1
ATOM 739 C CA . CYS A 1 90 ? 17.544 -14.949 -9.899 1.00 86.00 90 CYS A CA 1
ATOM 740 C C . CYS A 1 90 ? 17.188 -13.776 -10.790 1.00 86.00 90 CYS A C 1
ATOM 742 O O . CYS A 1 90 ? 16.596 -13.966 -11.854 1.00 86.00 90 CYS A O 1
ATOM 744 N N . LEU A 1 91 ? 17.557 -12.580 -10.337 1.00 84.94 91 LEU A N 1
ATOM 745 C CA . LEU A 1 91 ? 17.202 -11.329 -11.002 1.00 84.94 91 LEU A CA 1
ATOM 746 C C . LEU A 1 91 ? 18.193 -10.943 -12.105 1.00 84.94 91 LEU A C 1
ATOM 748 O O . LEU A 1 91 ? 17.848 -10.152 -12.975 1.00 84.94 91 LEU A O 1
ATOM 752 N N . SER A 1 92 ? 19.398 -11.521 -12.105 1.00 78.75 92 SER A N 1
ATOM 753 C CA . SER A 1 92 ? 20.383 -11.276 -13.158 1.00 78.75 92 SER A CA 1
ATOM 754 C C . SER A 1 92 ? 19.963 -11.912 -14.485 1.00 78.75 92 SER A C 1
ATOM 756 O O . SER A 1 92 ? 19.453 -13.036 -14.543 1.00 78.75 92 SER A O 1
ATOM 758 N N . THR A 1 93 ? 20.193 -11.174 -15.567 1.00 67.19 93 THR A N 1
ATOM 759 C CA . THR A 1 93 ? 20.081 -11.658 -16.947 1.00 67.19 93 THR A CA 1
ATOM 760 C C . THR A 1 93 ? 21.294 -12.489 -17.368 1.00 67.19 93 THR A C 1
ATOM 762 O O . THR A 1 93 ? 21.184 -13.286 -18.300 1.00 67.19 93 THR A O 1
ATOM 765 N N . MET A 1 94 ? 22.428 -12.365 -16.667 1.00 58.47 94 MET A N 1
ATOM 766 C CA . MET A 1 94 ? 23.645 -13.121 -16.953 1.00 58.47 94 MET A CA 1
ATOM 767 C C . MET A 1 94 ? 23.627 -14.469 -16.229 1.00 58.47 94 MET A C 1
ATOM 769 O O . MET A 1 94 ? 23.652 -14.540 -15.002 1.00 58.47 94 MET A O 1
ATOM 773 N N . LYS A 1 95 ? 23.605 -15.561 -17.000 1.00 53.47 95 LYS A N 1
ATOM 774 C CA . LYS A 1 95 ? 23.889 -16.906 -16.489 1.00 53.47 95 LYS A CA 1
ATOM 775 C C . LYS A 1 95 ? 25.404 -17.072 -16.379 1.00 53.47 95 LYS A C 1
ATOM 777 O O . LYS A 1 95 ? 26.044 -17.430 -17.362 1.00 53.47 95 LYS A O 1
ATOM 782 N N . THR A 1 96 ? 25.983 -16.830 -15.209 1.00 53.47 96 THR A N 1
ATOM 783 C CA . THR A 1 96 ? 27.282 -17.428 -14.878 1.00 53.47 96 THR A CA 1
ATOM 784 C C . THR A 1 96 ? 27.029 -18.836 -14.322 1.00 53.47 96 THR A C 1
ATOM 786 O O . THR A 1 96 ? 26.151 -18.983 -13.470 1.00 53.47 96 THR A O 1
ATOM 789 N N . PRO A 1 97 ? 27.729 -19.884 -14.802 1.00 55.22 97 PRO A N 1
ATOM 790 C CA . PRO A 1 97 ? 27.475 -21.268 -14.384 1.00 55.22 97 PRO A CA 1
ATOM 791 C C . PRO A 1 97 ? 27.607 -21.513 -12.871 1.00 55.22 97 PRO A C 1
ATOM 793 O O . PRO A 1 97 ? 26.894 -22.358 -12.340 1.00 55.22 97 PRO A O 1
ATOM 796 N N . ASP A 1 98 ? 28.438 -20.726 -12.174 1.00 54.44 98 ASP A N 1
ATOM 797 C CA . ASP A 1 98 ? 28.907 -21.064 -10.820 1.00 54.44 98 ASP A CA 1
ATOM 798 C C . ASP A 1 98 ? 28.613 -20.006 -9.742 1.00 54.44 98 ASP A C 1
ATOM 800 O O . ASP A 1 98 ? 29.182 -20.052 -8.652 1.00 54.44 98 ASP A O 1
ATOM 804 N N . THR A 1 99 ? 27.737 -19.028 -9.996 1.00 51.28 99 THR A N 1
ATOM 805 C CA . THR A 1 99 ? 27.430 -17.992 -8.993 1.00 51.28 99 THR A CA 1
ATOM 806 C C . THR A 1 99 ? 26.022 -18.172 -8.428 1.00 51.28 99 THR A C 1
ATOM 808 O O . THR A 1 99 ? 25.055 -18.165 -9.196 1.00 51.28 99 THR A O 1
ATOM 811 N N . PRO A 1 100 ? 25.847 -18.270 -7.094 1.00 52.91 100 PRO A N 1
ATOM 812 C CA . PRO A 1 100 ? 24.530 -18.197 -6.485 1.00 52.91 100 PRO A CA 1
ATOM 813 C C . PRO A 1 100 ? 23.876 -16.867 -6.867 1.00 52.91 100 PRO A C 1
ATOM 815 O O . PRO A 1 100 ? 24.241 -15.818 -6.359 1.00 52.91 100 PRO A O 1
ATOM 818 N N . CYS A 1 101 ? 22.928 -16.928 -7.796 1.00 51.69 101 CYS A N 1
ATOM 819 C CA . CYS A 1 101 ? 21.716 -16.132 -7.988 1.00 51.69 101 CYS A CA 1
ATOM 820 C C . CYS A 1 101 ? 21.525 -14.820 -7.176 1.00 51.69 101 CYS A C 1
ATOM 822 O O . CYS A 1 101 ? 21.161 -13.798 -7.753 1.00 51.69 101 CYS A O 1
ATOM 824 N N . MET A 1 102 ? 21.777 -14.832 -5.862 1.00 47.88 102 MET A N 1
ATOM 825 C CA . MET A 1 102 ? 21.685 -13.681 -4.949 1.00 47.88 102 MET A CA 1
ATOM 826 C C . MET A 1 102 ? 22.872 -12.699 -5.043 1.00 47.88 102 MET A C 1
ATOM 828 O O . MET A 1 102 ? 22.772 -11.585 -4.544 1.00 47.88 102 MET A O 1
ATOM 832 N N . ALA A 1 103 ? 23.996 -13.092 -5.651 1.00 46.59 103 ALA A N 1
ATOM 833 C CA . ALA A 1 103 ? 25.273 -12.374 -5.564 1.00 46.59 103 ALA A CA 1
ATOM 834 C C . ALA A 1 103 ? 25.578 -11.424 -6.740 1.00 46.59 103 ALA A C 1
ATOM 836 O O . ALA A 1 103 ? 26.665 -10.858 -6.788 1.00 46.59 103 ALA A O 1
ATOM 837 N N . SER A 1 104 ? 24.669 -11.253 -7.708 1.00 45.72 104 SER A N 1
ATOM 838 C CA . SER A 1 104 ? 24.978 -10.547 -8.968 1.00 45.72 104 SER A CA 1
ATOM 839 C C . SER A 1 104 ? 24.228 -9.236 -9.207 1.00 45.72 104 SER A C 1
ATOM 841 O O . SER A 1 104 ? 24.348 -8.676 -10.296 1.00 45.72 104 SER A O 1
ATOM 843 N N . VAL A 1 105 ? 23.553 -8.661 -8.202 1.00 52.38 105 VAL A N 1
ATOM 844 C CA . VAL A 1 105 ? 23.363 -7.200 -8.224 1.00 52.38 105 VAL A CA 1
ATOM 845 C C . VAL A 1 105 ? 24.719 -6.606 -7.865 1.00 52.38 105 VAL A C 1
ATOM 847 O O . VAL A 1 105 ? 25.014 -6.360 -6.697 1.00 52.38 105 VAL A O 1
ATOM 850 N N . GLN A 1 106 ? 25.598 -6.475 -8.863 1.00 46.62 106 GLN A N 1
ATOM 851 C CA . GLN A 1 106 ? 26.809 -5.688 -8.694 1.00 46.62 106 GLN A CA 1
ATOM 852 C C . GLN A 1 106 ? 26.371 -4.328 -8.150 1.00 46.62 106 GLN A C 1
ATOM 854 O O . GLN A 1 106 ? 25.494 -3.682 -8.726 1.00 46.62 106 GLN A O 1
ATOM 859 N N . GLN A 1 107 ? 26.956 -3.919 -7.024 1.00 47.44 107 GLN A N 1
ATOM 860 C CA . GLN A 1 107 ? 26.933 -2.542 -6.546 1.00 47.44 107 GLN A CA 1
ATOM 861 C C . GLN A 1 107 ? 27.626 -1.662 -7.598 1.00 47.44 107 GLN A C 1
ATOM 863 O O . GLN A 1 107 ? 28.713 -1.141 -7.377 1.00 47.44 107 GLN A O 1
ATOM 868 N N . SER A 1 108 ? 27.020 -1.459 -8.766 1.00 46.47 108 SER A N 1
ATOM 869 C CA . SER A 1 108 ? 27.171 -0.170 -9.412 1.00 46.47 108 SER A CA 1
ATOM 870 C C . SER A 1 108 ? 26.349 0.757 -8.538 1.00 46.47 108 SER A C 1
ATOM 872 O O . SER A 1 108 ? 25.119 0.819 -8.650 1.00 46.47 108 SER A O 1
ATOM 874 N N . ALA A 1 109 ? 27.033 1.345 -7.556 1.00 44.50 109 ALA A N 1
ATOM 875 C CA . ALA A 1 109 ? 26.520 2.457 -6.790 1.00 44.50 109 ALA A CA 1
ATOM 876 C C . ALA A 1 109 ? 25.815 3.382 -7.782 1.00 44.50 109 ALA A C 1
ATOM 878 O O . ALA A 1 109 ? 26.399 3.752 -8.806 1.00 44.50 109 ALA A O 1
ATOM 879 N N . PHE A 1 110 ? 24.550 3.711 -7.512 1.00 47.59 110 PHE A N 1
ATOM 880 C CA . PHE A 1 110 ? 24.008 4.961 -8.029 1.00 47.59 110 PHE A CA 1
ATOM 881 C C . PHE A 1 110 ? 25.113 5.992 -7.804 1.00 47.59 110 PHE A C 1
ATOM 883 O O . PHE A 1 110 ? 25.588 6.094 -6.674 1.00 47.59 110 PHE A O 1
ATOM 890 N N . GLN A 1 111 ? 25.621 6.639 -8.857 1.00 47.47 111 GLN A N 1
ATOM 891 C CA . GLN A 1 111 ? 26.596 7.705 -8.662 1.00 47.47 111 GLN A CA 1
ATOM 892 C C . GLN A 1 111 ? 25.901 8.746 -7.779 1.00 47.47 111 GLN A C 1
ATOM 894 O O . GLN A 1 111 ? 25.003 9.450 -8.222 1.00 47.47 111 GLN A O 1
ATOM 899 N N . GLU A 1 112 ? 26.253 8.734 -6.494 1.00 50.44 112 GLU A N 1
ATOM 900 C CA . GLU A 1 112 ? 25.571 9.408 -5.381 1.00 50.44 112 GLU A CA 1
ATOM 901 C C . GLU A 1 112 ? 25.734 10.934 -5.406 1.00 50.44 112 GLU A C 1
ATOM 903 O O . GLU A 1 112 ? 25.359 11.628 -4.463 1.00 50.44 112 GLU A O 1
ATOM 908 N N . ASN A 1 113 ? 26.267 11.485 -6.487 1.00 51.72 113 ASN A N 1
ATOM 909 C CA . ASN A 1 113 ? 26.553 12.900 -6.601 1.00 51.72 113 ASN A CA 1
ATOM 910 C C . ASN A 1 113 ? 25.399 13.592 -7.314 1.00 51.72 113 ASN A C 1
ATOM 912 O O . ASN A 1 113 ? 25.486 13.762 -8.521 1.00 51.72 113 ASN A O 1
ATOM 916 N N . GLU A 1 114 ? 24.343 13.942 -6.566 1.00 61.56 114 GLU A N 1
ATOM 917 C CA . GLU A 1 114 ? 23.456 15.093 -6.862 1.00 61.56 114 GLU A CA 1
ATOM 918 C C . GLU A 1 114 ? 22.297 15.302 -5.862 1.00 61.56 114 GLU A C 1
ATOM 920 O O . GLU A 1 114 ? 21.558 16.272 -5.996 1.00 61.56 114 GLU A O 1
ATOM 925 N N . LEU A 1 115 ? 22.113 14.449 -4.843 1.00 69.31 115 LEU A N 1
ATOM 926 C CA . LEU A 1 115 ? 21.035 14.640 -3.859 1.00 69.31 115 LEU A CA 1
ATOM 927 C C . LEU A 1 115 ? 21.545 15.308 -2.580 1.00 69.31 115 LEU A C 1
ATOM 929 O O . LEU A 1 115 ? 22.463 14.801 -1.928 1.00 69.31 115 LEU A O 1
ATOM 933 N N . ASP A 1 116 ? 20.909 16.413 -2.192 1.00 82.81 116 ASP A N 1
ATOM 934 C CA . ASP A 1 116 ? 21.170 17.075 -0.919 1.00 82.81 116 ASP A CA 1
ATOM 935 C C . ASP A 1 116 ? 20.803 16.166 0.274 1.00 82.81 116 ASP A C 1
ATOM 937 O O . ASP A 1 116 ? 20.082 15.163 0.160 1.00 82.81 116 ASP A O 1
ATOM 941 N N . ALA A 1 117 ? 21.353 16.494 1.443 1.00 83.81 117 ALA A N 1
ATOM 942 C CA . ALA A 1 117 ? 21.199 15.681 2.642 1.00 83.81 117 ALA A CA 1
ATOM 943 C C . ALA A 1 117 ? 19.735 15.556 3.104 1.00 83.81 117 ALA A C 1
ATOM 945 O O . ALA A 1 117 ? 19.358 14.496 3.615 1.00 83.81 117 ALA A O 1
ATOM 946 N N . ASP A 1 118 ? 18.913 16.585 2.892 1.00 84.31 118 ASP A N 1
ATOM 947 C CA . ASP A 1 118 ? 17.517 16.605 3.324 1.00 84.31 118 ASP A CA 1
ATOM 948 C C . ASP A 1 118 ? 16.664 15.719 2.413 1.00 84.31 118 ASP A C 1
ATOM 950 O O . ASP A 1 118 ? 15.900 14.885 2.908 1.00 84.31 118 ASP A O 1
ATOM 954 N N . THR A 1 119 ? 16.876 15.777 1.094 1.00 87.69 119 THR A N 1
ATOM 955 C CA . THR A 1 119 ? 16.220 14.861 0.146 1.00 87.69 119 THR A CA 1
ATOM 956 C C . THR A 1 119 ? 16.547 13.400 0.466 1.00 87.69 119 THR A C 1
ATOM 958 O O . THR A 1 119 ? 15.655 12.547 0.513 1.00 87.69 119 THR A O 1
ATOM 961 N N . ARG A 1 120 ? 17.816 13.092 0.766 1.00 86.38 120 ARG A N 1
ATOM 962 C CA . ARG A 1 120 ? 18.232 11.740 1.184 1.00 86.38 120 ARG A CA 1
ATOM 963 C C . ARG A 1 120 ? 17.573 11.318 2.494 1.00 86.38 120 ARG A C 1
ATOM 965 O O . ARG A 1 120 ? 17.154 10.168 2.622 1.00 86.38 120 ARG A O 1
ATOM 972 N N . CYS A 1 121 ? 17.474 12.227 3.462 1.00 88.75 121 CYS A N 1
ATOM 973 C CA . CYS A 1 121 ? 16.797 11.970 4.730 1.00 88.75 121 CYS A CA 1
ATOM 974 C C . CYS A 1 121 ? 15.326 11.600 4.496 1.00 88.75 121 CYS A C 1
ATOM 976 O O . CYS A 1 121 ? 14.877 10.558 4.975 1.00 88.75 121 CYS A O 1
ATOM 978 N N . THR A 1 122 ? 14.609 12.384 3.692 1.00 91.56 122 THR A N 1
ATOM 979 C CA . THR A 1 122 ? 13.197 12.148 3.360 1.00 91.56 122 THR A CA 1
ATOM 980 C C . THR A 1 122 ? 12.992 10.814 2.642 1.00 91.56 122 THR A C 1
ATOM 982 O O . THR A 1 122 ? 12.155 10.012 3.059 1.00 91.56 122 THR A O 1
ATOM 985 N N . ILE A 1 123 ? 13.810 10.504 1.628 1.00 92.06 123 ILE A N 1
ATOM 986 C CA . ILE A 1 123 ? 13.751 9.205 0.935 1.00 92.06 123 ILE A CA 1
ATOM 987 C C . ILE A 1 123 ? 13.989 8.054 1.919 1.00 92.06 123 ILE A C 1
ATOM 989 O O . ILE A 1 123 ? 13.261 7.062 1.899 1.00 92.06 123 ILE A O 1
ATOM 993 N N . ASN A 1 124 ? 14.961 8.180 2.825 1.00 92.38 124 ASN A N 1
ATOM 994 C CA . ASN A 1 124 ? 15.212 7.158 3.839 1.00 92.38 124 ASN A CA 1
ATOM 995 C C . ASN A 1 124 ? 14.029 6.985 4.800 1.00 92.38 124 ASN A C 1
ATOM 997 O O . ASN A 1 124 ? 13.725 5.858 5.190 1.00 92.38 124 ASN A O 1
ATOM 1001 N N . GLN A 1 125 ? 13.326 8.061 5.160 1.00 94.06 125 GLN A N 1
ATOM 1002 C CA . GLN A 1 125 ? 12.110 7.973 5.972 1.00 94.06 125 GLN A CA 1
ATOM 1003 C C . GLN A 1 125 ? 10.990 7.225 5.234 1.00 94.06 125 GLN A C 1
ATOM 1005 O O . GLN A 1 125 ? 10.353 6.348 5.824 1.00 94.06 125 GLN A O 1
ATOM 1010 N N . TYR A 1 126 ? 10.805 7.488 3.938 1.00 96.25 126 TYR A N 1
ATOM 1011 C CA . TYR A 1 126 ? 9.858 6.754 3.094 1.00 96.25 126 TYR A CA 1
ATOM 1012 C C . TYR A 1 126 ? 10.197 5.263 2.989 1.00 96.25 126 TYR A C 1
ATOM 1014 O O . TYR A 1 126 ? 9.336 4.406 3.198 1.00 96.25 126 TYR A O 1
ATOM 1022 N N . LEU A 1 127 ? 11.462 4.929 2.722 1.00 95.50 127 LEU A N 1
ATOM 1023 C CA . LEU A 1 127 ? 11.904 3.535 2.645 1.00 95.50 127 LEU A CA 1
ATOM 1024 C C . LEU A 1 127 ? 11.778 2.824 4.001 1.00 95.50 127 LEU A C 1
ATOM 1026 O O . LEU A 1 127 ? 11.406 1.651 4.048 1.00 95.50 127 LEU A O 1
ATOM 1030 N N . ASN A 1 128 ? 12.016 3.531 5.109 1.00 95.50 128 ASN A N 1
ATOM 1031 C CA . ASN A 1 128 ? 11.836 3.004 6.461 1.00 95.50 128 ASN A CA 1
ATOM 1032 C C . ASN A 1 128 ? 10.366 2.670 6.762 1.00 95.50 128 ASN A C 1
ATOM 1034 O O . ASN A 1 128 ? 10.094 1.618 7.339 1.00 95.50 128 ASN A O 1
ATOM 1038 N N . LEU A 1 129 ? 9.412 3.514 6.343 1.00 96.69 129 LEU A N 1
ATOM 1039 C CA . LEU A 1 129 ? 7.976 3.223 6.460 1.00 96.69 129 LEU A CA 1
ATOM 1040 C C . LEU A 1 129 ? 7.631 1.887 5.783 1.00 96.69 129 LEU A C 1
ATOM 1042 O O . LEU A 1 129 ? 7.031 1.007 6.404 1.00 96.69 129 LEU A O 1
ATOM 1046 N N . ILE A 1 130 ? 8.035 1.730 4.521 1.00 96.81 130 ILE A N 1
ATOM 1047 C CA . ILE A 1 130 ? 7.722 0.545 3.709 1.00 96.81 130 ILE A CA 1
ATOM 1048 C C . ILE A 1 130 ? 8.402 -0.697 4.285 1.00 96.81 130 ILE A C 1
ATOM 1050 O O . ILE A 1 130 ? 7.756 -1.731 4.448 1.00 96.81 130 ILE A O 1
ATOM 1054 N N . SER A 1 131 ? 9.679 -0.581 4.656 1.00 96.31 131 SER A N 1
ATOM 1055 C CA . SER A 1 131 ? 10.449 -1.660 5.278 1.00 96.31 131 SER A CA 1
ATOM 1056 C C . SER A 1 131 ? 9.798 -2.148 6.574 1.00 96.31 131 SER A C 1
ATOM 1058 O O . SER A 1 131 ? 9.563 -3.344 6.742 1.00 96.31 131 SER A O 1
ATOM 1060 N N . LYS A 1 132 ? 9.404 -1.231 7.468 1.00 96.81 132 LYS A N 1
ATOM 1061 C CA . LYS A 1 132 ? 8.751 -1.593 8.732 1.00 96.81 132 LYS A CA 1
ATOM 1062 C C . LYS A 1 132 ? 7.404 -2.284 8.532 1.00 96.81 132 LYS A C 1
ATOM 1064 O O . LYS A 1 132 ? 7.106 -3.224 9.271 1.00 96.81 132 LYS A O 1
ATOM 1069 N N . ARG A 1 133 ? 6.619 -1.863 7.531 1.00 97.00 133 ARG A N 1
ATOM 1070 C CA . ARG A 1 133 ? 5.359 -2.526 7.151 1.00 97.00 133 ARG A CA 1
ATOM 1071 C C . ARG A 1 133 ? 5.589 -3.924 6.594 1.00 97.00 133 ARG A C 1
ATOM 1073 O O . ARG A 1 133 ? 4.924 -4.858 7.028 1.00 97.00 133 ARG A O 1
ATOM 1080 N N . ALA A 1 134 ? 6.554 -4.077 5.690 1.00 96.19 134 ALA A N 1
ATOM 1081 C CA . ALA A 1 134 ? 6.923 -5.377 5.134 1.00 96.19 134 ALA A CA 1
ATOM 1082 C C . ALA A 1 134 ? 7.450 -6.341 6.214 1.00 96.19 134 ALA A C 1
ATOM 1084 O O . ALA A 1 134 ? 7.168 -7.532 6.167 1.00 96.19 134 ALA A O 1
ATOM 1085 N N . ALA A 1 135 ? 8.165 -5.822 7.216 1.00 96.25 135 ALA A N 1
ATOM 1086 C CA . ALA A 1 135 ? 8.660 -6.592 8.357 1.00 96.25 135 ALA A CA 1
ATOM 1087 C C . ALA A 1 135 ? 7.597 -6.869 9.440 1.00 96.25 135 ALA A C 1
ATOM 1089 O O . ALA A 1 135 ? 7.888 -7.561 10.413 1.00 96.25 135 ALA A O 1
ATOM 1090 N N . GLY A 1 136 ? 6.397 -6.287 9.334 1.00 95.81 136 GLY A N 1
ATOM 1091 C CA . GLY A 1 136 ? 5.338 -6.412 10.340 1.00 95.81 136 GLY A CA 1
ATOM 1092 C C . GLY A 1 136 ? 5.585 -5.672 11.655 1.00 95.81 136 GLY A C 1
ATOM 1093 O O . GLY A 1 136 ? 4.828 -5.844 12.606 1.00 95.81 136 GLY A O 1
ATOM 1094 N N . THR A 1 137 ? 6.613 -4.822 11.719 1.00 96.50 137 THR A N 1
ATOM 1095 C CA . THR A 1 137 ? 6.890 -3.975 12.898 1.00 96.50 137 THR A CA 1
ATOM 1096 C C . THR A 1 137 ? 6.031 -2.711 12.931 1.00 96.50 137 THR A C 1
ATOM 1098 O O . THR A 1 137 ? 5.950 -2.046 13.961 1.00 96.50 137 THR A O 1
ATOM 1101 N N . LEU A 1 138 ? 5.371 -2.391 11.816 1.00 97.19 138 LEU A N 1
ATOM 1102 C CA . LEU A 1 138 ? 4.398 -1.314 11.691 1.00 97.19 138 LEU A CA 1
ATOM 1103 C C . LEU A 1 138 ? 3.159 -1.840 10.961 1.00 97.19 138 LEU A C 1
ATOM 1105 O O . LEU A 1 138 ? 3.281 -2.589 9.992 1.00 97.19 138 LEU A O 1
ATOM 1109 N N . MET A 1 139 ? 1.966 -1.461 11.418 1.00 98.06 139 MET A N 1
ATOM 1110 C CA . MET A 1 139 ? 0.717 -1.932 10.820 1.00 98.06 139 MET A CA 1
ATOM 1111 C C . MET A 1 139 ? 0.497 -1.312 9.436 1.00 98.06 139 MET A C 1
ATOM 1113 O O . MET A 1 139 ? 0.874 -0.169 9.165 1.00 98.06 139 MET A O 1
ATOM 1117 N N . THR A 1 140 ? -0.171 -2.066 8.564 1.00 98.00 140 THR A N 1
ATOM 1118 C CA . THR A 1 140 ? -0.842 -1.488 7.395 1.00 98.00 140 THR A CA 1
ATOM 1119 C C . THR A 1 140 ? -2.109 -0.762 7.841 1.00 98.00 140 THR A C 1
ATOM 1121 O O . THR A 1 140 ? -2.682 -1.096 8.882 1.00 98.00 140 THR A O 1
ATOM 1124 N N . ASN A 1 141 ? -2.604 0.174 7.029 1.00 97.75 141 ASN A N 1
ATOM 1125 C CA . ASN A 1 141 ? -3.849 0.885 7.337 1.00 97.75 141 ASN A CA 1
ATOM 1126 C C . ASN A 1 141 ? -5.023 -0.090 7.492 1.00 97.75 141 ASN A C 1
ATOM 1128 O O . ASN A 1 141 ? -5.766 -0.003 8.461 1.00 97.75 141 ASN A O 1
ATOM 1132 N N . ALA A 1 142 ? -5.110 -1.115 6.640 1.00 98.06 142 ALA A N 1
ATOM 1133 C CA . ALA A 1 142 ? -6.128 -2.155 6.762 1.00 98.06 142 ALA A CA 1
ATOM 1134 C C . ALA A 1 142 ? -6.031 -2.947 8.085 1.00 98.06 142 ALA A C 1
ATOM 1136 O O . ALA A 1 142 ? -7.053 -3.240 8.705 1.00 98.06 142 ALA A O 1
ATOM 1137 N N . ALA A 1 143 ? -4.819 -3.300 8.535 1.00 98.19 143 ALA A N 1
ATOM 1138 C CA . ALA A 1 143 ? -4.624 -3.983 9.817 1.00 98.19 143 ALA A CA 1
ATOM 1139 C C . ALA A 1 143 ? -4.990 -3.082 11.001 1.00 98.19 143 ALA A C 1
ATOM 1141 O O . ALA A 1 143 ? -5.640 -3.534 11.943 1.00 98.19 143 ALA A O 1
ATOM 1142 N N . TRP A 1 144 ? -4.636 -1.800 10.927 1.00 98.25 144 TRP A N 1
ATOM 1143 C CA . TRP A 1 144 ? -4.983 -0.824 11.949 1.00 98.25 144 TRP A CA 1
ATOM 1144 C C . TRP A 1 144 ? -6.484 -0.534 12.011 1.00 98.25 144 TRP A C 1
ATOM 1146 O O . TRP A 1 144 ? -7.032 -0.508 13.106 1.00 98.25 144 TRP A O 1
ATOM 1156 N N . MET A 1 145 ? -7.173 -0.402 10.874 1.00 98.31 145 MET A N 1
ATOM 1157 C CA . MET A 1 145 ? -8.632 -0.238 10.836 1.00 98.31 145 MET A CA 1
ATOM 1158 C C . MET A 1 145 ? -9.333 -1.438 11.480 1.00 98.31 145 MET A C 1
ATOM 1160 O O . MET A 1 145 ? -10.234 -1.264 12.296 1.00 98.31 145 MET A O 1
ATOM 1164 N N . ARG A 1 146 ? -8.879 -2.667 11.183 1.00 98.25 146 ARG A N 1
ATOM 1165 C CA . ARG A 1 146 ? -9.375 -3.873 11.866 1.00 98.25 146 ARG A CA 1
ATOM 1166 C C . ARG A 1 146 ? -9.117 -3.803 13.366 1.00 98.25 146 ARG A C 1
ATOM 1168 O O . ARG A 1 146 ? -10.043 -4.020 14.138 1.00 98.25 146 ARG A O 1
ATOM 1175 N N . TYR A 1 147 ? -7.891 -3.473 13.774 1.00 98.19 147 TYR A N 1
ATOM 1176 C CA . TYR A 1 147 ? -7.534 -3.303 15.181 1.00 98.19 147 TYR A CA 1
ATOM 1177 C C . TYR A 1 147 ? -8.451 -2.283 15.870 1.00 98.19 147 TYR A C 1
ATOM 1179 O O . TYR A 1 147 ? -9.019 -2.604 16.911 1.00 98.19 147 TYR A O 1
ATOM 1187 N N . PHE A 1 148 ? -8.665 -1.113 15.266 1.00 98.44 148 PHE A N 1
ATOM 1188 C CA . PHE A 1 148 ? -9.546 -0.067 15.777 1.00 98.44 148 PHE A CA 1
ATOM 1189 C C . PHE A 1 148 ? -10.968 -0.592 15.998 1.00 98.44 148 PHE A C 1
ATOM 1191 O O . PHE A 1 148 ? -11.458 -0.556 17.122 1.00 98.44 148 PHE A O 1
ATOM 1198 N N . VAL A 1 149 ? -11.588 -1.162 14.957 1.00 98.50 149 VAL A N 1
ATOM 1199 C CA . VAL A 1 149 ? -12.956 -1.703 15.022 1.00 98.50 149 VAL A CA 1
ATOM 1200 C C . VAL A 1 149 ? -13.063 -2.794 16.087 1.00 98.50 149 VAL A C 1
ATOM 1202 O O . VAL A 1 149 ? -13.956 -2.752 16.924 1.00 98.50 149 VAL A O 1
ATOM 1205 N N . THR A 1 150 ? -12.130 -3.751 16.105 1.00 98.19 150 THR A N 1
ATOM 1206 C CA . THR A 1 150 ? -12.183 -4.885 17.046 1.00 98.19 150 THR A CA 1
ATOM 1207 C C . THR A 1 150 ? -12.017 -4.497 18.512 1.00 98.19 150 THR A C 1
ATOM 1209 O O . THR A 1 150 ? -12.433 -5.265 19.373 1.00 98.19 150 THR A O 1
ATOM 1212 N N . ASN A 1 151 ? -11.411 -3.340 18.793 1.00 98.19 151 ASN A N 1
ATOM 1213 C CA . ASN A 1 151 ? -11.217 -2.819 20.147 1.00 98.19 151 ASN A CA 1
ATOM 1214 C C . ASN A 1 151 ? -12.200 -1.684 20.482 1.00 98.19 151 ASN A C 1
ATOM 1216 O O . ASN A 1 151 ? -12.074 -1.062 21.536 1.00 98.19 151 ASN A O 1
ATOM 1220 N N . HIS A 1 152 ? -13.157 -1.386 19.599 1.00 98.56 152 HIS A N 1
ATOM 1221 C CA . HIS A 1 152 ? -14.130 -0.329 19.828 1.00 98.56 152 HIS A CA 1
ATOM 1222 C C . HIS A 1 152 ? -15.162 -0.758 20.887 1.00 98.56 152 HIS A C 1
ATOM 1224 O O . HIS A 1 152 ? -15.711 -1.853 20.759 1.00 98.56 152 HIS A O 1
ATOM 1230 N N . PRO A 1 153 ? -15.509 0.078 21.889 1.00 98.31 153 PRO A N 1
ATOM 1231 C CA . PRO A 1 153 ? -16.454 -0.298 22.951 1.00 98.31 153 PRO A CA 1
ATOM 1232 C C . PRO A 1 153 ? -17.835 -0.731 22.441 1.00 98.31 153 PRO A C 1
ATOM 1234 O O . PRO A 1 153 ? -18.457 -1.629 23.001 1.00 98.31 153 PRO A O 1
ATOM 1237 N N . ALA A 1 154 ? -18.304 -0.107 21.359 1.00 98.25 154 ALA A N 1
ATOM 1238 C CA . ALA A 1 154 ? -19.582 -0.433 20.726 1.00 98.25 154 ALA A CA 1
ATOM 1239 C C . ALA A 1 154 ? -19.554 -1.709 19.853 1.00 98.25 154 ALA A C 1
ATOM 1241 O O . ALA A 1 154 ? -20.606 -2.134 19.368 1.00 98.25 154 ALA A O 1
ATOM 1242 N N . TYR A 1 155 ? -18.382 -2.316 19.617 1.00 98.56 155 TYR A N 1
ATOM 1243 C CA . TYR A 1 155 ? -18.267 -3.506 18.775 1.00 98.56 155 TYR A CA 1
ATOM 1244 C C . TYR A 1 155 ? -18.670 -4.767 19.537 1.00 98.56 155 TYR A C 1
ATOM 1246 O O . TYR A 1 155 ? -18.122 -5.094 20.586 1.00 98.56 155 TYR A O 1
ATOM 1254 N N . LYS A 1 156 ? -19.619 -5.518 18.977 1.00 98.19 156 LYS A N 1
ATOM 1255 C CA . LYS A 1 156 ? -20.216 -6.696 19.624 1.00 98.19 156 LYS A CA 1
ATOM 1256 C C . LYS A 1 156 ? -19.554 -8.013 19.216 1.00 98.19 156 LYS A C 1
ATOM 1258 O O . LYS A 1 156 ? -20.092 -9.078 19.503 1.00 98.19 156 LYS A O 1
ATOM 1263 N N . HIS A 1 157 ? -18.406 -7.952 18.536 1.00 97.00 157 HIS A N 1
ATOM 1264 C CA . HIS A 1 157 ? -17.722 -9.120 17.967 1.00 97.00 157 HIS A CA 1
ATOM 1265 C C . HIS A 1 157 ? -18.583 -9.940 16.989 1.00 97.00 157 HIS A C 1
ATOM 1267 O O . HIS A 1 157 ? -18.362 -11.133 16.798 1.00 97.00 157 HIS A O 1
ATOM 1273 N N . ASP A 1 158 ? -19.530 -9.284 16.325 1.00 97.69 158 ASP A N 1
ATOM 1274 C CA . ASP A 1 158 ? -20.504 -9.859 15.393 1.00 97.69 158 ASP A CA 1
ATOM 1275 C C . ASP A 1 158 ? -20.184 -9.543 13.921 1.00 97.69 158 ASP A C 1
ATOM 1277 O O . ASP A 1 158 ? -20.977 -9.834 13.030 1.00 97.69 158 ASP A O 1
ATOM 1281 N N . SER A 1 159 ? -19.004 -8.976 13.646 1.00 97.38 159 SER A N 1
ATOM 1282 C CA . SER A 1 159 ? -18.591 -8.478 12.322 1.00 97.38 159 SER A CA 1
ATOM 1283 C C . SER A 1 159 ? -19.459 -7.340 11.776 1.00 97.38 159 SER A C 1
ATOM 1285 O O . SER A 1 159 ? -19.368 -7.027 10.589 1.00 97.38 159 SER A O 1
ATOM 1287 N N . VAL A 1 160 ? -20.257 -6.684 12.626 1.00 97.62 160 VAL 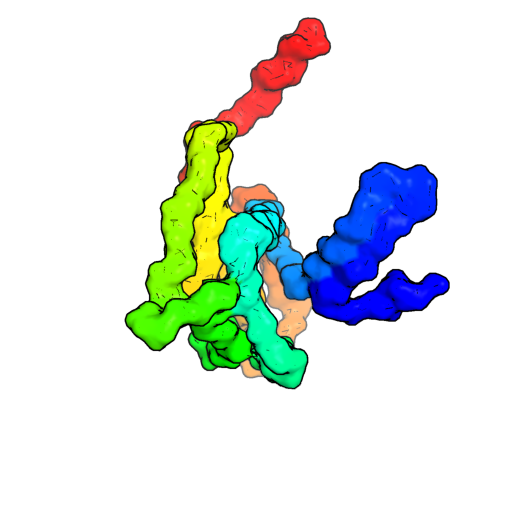A N 1
ATOM 1288 C CA . VAL A 1 160 ? -21.048 -5.509 12.255 1.00 97.62 160 VAL A CA 1
ATOM 1289 C C . VAL A 1 160 ? -20.324 -4.237 12.691 1.00 97.62 160 VAL A C 1
ATOM 1291 O O . VAL A 1 160 ? -19.970 -4.061 13.855 1.00 97.62 160 VAL A O 1
ATOM 1294 N N . VAL A 1 161 ? -20.122 -3.322 11.742 1.00 98.12 161 VAL A N 1
ATOM 1295 C CA . VAL A 1 161 ? -19.600 -1.974 11.998 1.00 98.12 161 VAL A CA 1
ATOM 1296 C C . VAL A 1 161 ? -20.782 -1.012 11.947 1.00 98.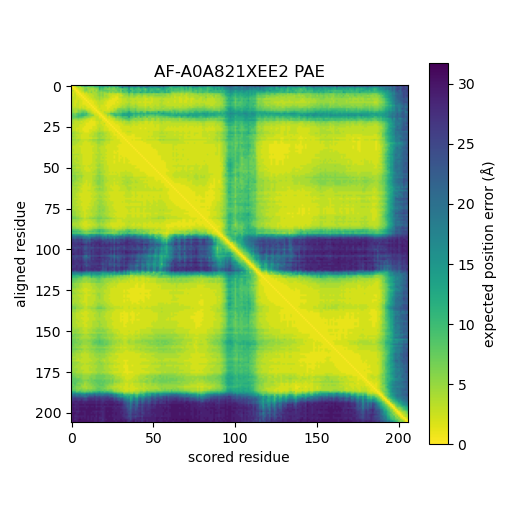12 161 VAL A C 1
ATOM 1298 O O . VAL A 1 161 ? -21.326 -0.764 10.876 1.00 98.12 161 VAL A O 1
ATOM 1301 N N . ASN A 1 162 ? -21.230 -0.538 13.109 1.00 98.12 162 ASN A N 1
ATOM 1302 C CA . ASN A 1 162 ? -22.360 0.385 13.213 1.00 98.12 162 ASN A CA 1
ATOM 1303 C C . ASN A 1 162 ? -21.934 1.845 12.954 1.00 98.12 162 ASN A C 1
ATOM 1305 O O . ASN A 1 162 ? -20.748 2.142 12.774 1.00 98.12 162 ASN A O 1
ATOM 1309 N N . ASP A 1 163 ? -22.907 2.756 12.945 1.00 98.56 163 ASP A N 1
ATOM 1310 C CA . ASP A 1 163 ? -22.678 4.174 12.646 1.00 98.56 163 ASP A CA 1
ATOM 1311 C C . ASP A 1 163 ? -21.738 4.853 13.652 1.00 98.56 163 ASP A C 1
ATOM 1313 O O . ASP A 1 163 ? -20.926 5.681 13.253 1.00 98.56 163 ASP A O 1
ATOM 1317 N N . GLU A 1 164 ? -21.790 4.467 14.931 1.00 98.56 164 GLU A N 1
ATOM 1318 C CA . GLU A 1 164 ? -20.901 4.989 15.979 1.00 98.56 164 GLU A CA 1
ATOM 1319 C C . GLU A 1 164 ? -19.442 4.598 15.708 1.00 98.56 164 GLU A C 1
ATOM 1321 O O . G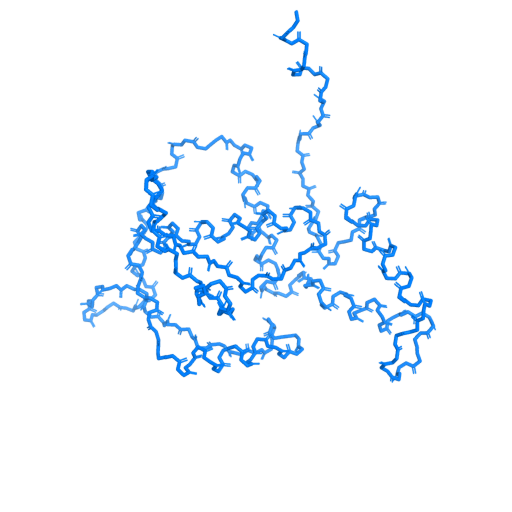LU A 1 164 ? -18.579 5.467 15.596 1.00 98.56 164 GLU A O 1
ATOM 1326 N N . ILE A 1 165 ? -19.173 3.305 15.478 1.00 98.69 165 ILE A N 1
ATOM 1327 C CA . ILE A 1 165 ? -17.826 2.811 15.146 1.00 98.69 165 ILE A CA 1
ATOM 1328 C C . ILE A 1 165 ? -17.320 3.463 13.853 1.00 98.69 165 ILE A C 1
ATOM 1330 O O . ILE A 1 165 ? -16.145 3.815 13.748 1.00 98.69 165 ILE A O 1
ATOM 1334 N N . THR A 1 166 ? -18.197 3.612 12.856 1.00 98.56 166 THR A N 1
ATOM 1335 C CA . THR A 1 166 ? -17.856 4.221 11.563 1.00 98.56 166 THR A CA 1
ATOM 1336 C C . THR A 1 166 ? -17.488 5.692 11.728 1.00 98.56 166 THR A C 1
ATOM 1338 O O . THR A 1 166 ? -16.462 6.128 11.203 1.00 98.56 166 THR A O 1
ATOM 1341 N N . TYR A 1 167 ? -18.297 6.451 12.470 1.00 98.62 167 TYR A N 1
ATOM 1342 C CA . TYR A 1 167 ? -18.050 7.859 12.760 1.00 98.62 167 TYR A CA 1
ATOM 1343 C C . TYR A 1 167 ? -16.711 8.046 13.476 1.00 98.62 167 TYR A C 1
ATOM 1345 O O . TYR A 1 167 ? -15.878 8.835 13.022 1.00 98.62 167 TYR A O 1
ATOM 1353 N N . ASP A 1 168 ? -16.467 7.268 14.530 1.00 98.69 168 ASP A N 1
ATOM 1354 C CA . ASP A 1 168 ? -15.242 7.356 15.320 1.00 98.69 168 ASP A CA 1
ATOM 1355 C C . ASP A 1 168 ? -14.009 6.945 14.508 1.00 98.69 168 ASP A C 1
ATOM 1357 O O . ASP A 1 168 ? -12.976 7.617 14.575 1.00 98.69 168 ASP A O 1
ATOM 1361 N N . LEU A 1 169 ? -14.113 5.900 13.678 1.00 98.44 169 LEU A N 1
ATOM 1362 C CA . LEU A 1 169 ? -13.036 5.483 12.779 1.00 98.44 169 LEU A CA 1
ATOM 1363 C C . LEU A 1 169 ? -12.678 6.595 11.787 1.00 98.44 169 LEU A C 1
ATOM 1365 O O . LEU A 1 169 ? -11.504 6.945 11.660 1.00 98.44 169 LEU A O 1
ATOM 1369 N N . LEU A 1 170 ? -13.667 7.170 11.099 1.00 98.25 170 LEU A N 1
ATOM 1370 C CA . LEU A 1 170 ? -13.432 8.219 10.103 1.00 98.25 170 LEU A CA 1
ATOM 1371 C C . LEU A 1 170 ? -12.862 9.489 10.738 1.00 98.25 170 LEU A C 1
ATOM 1373 O O . LEU A 1 170 ? -11.935 10.086 10.189 1.00 98.25 170 LEU A O 1
ATOM 1377 N N . TRP A 1 171 ? -13.354 9.880 11.915 1.00 98.12 171 TRP A N 1
ATOM 1378 C CA . TRP A 1 171 ? -12.783 11.003 12.655 1.00 98.12 171 TRP A CA 1
ATOM 1379 C C . TRP A 1 171 ? -11.351 10.739 13.096 1.00 98.12 171 TRP A C 1
ATOM 1381 O O . TRP A 1 171 ? -10.508 11.632 12.984 1.00 98.12 171 TRP A O 1
ATOM 1391 N N . LYS A 1 172 ? -11.049 9.515 13.540 1.00 97.81 172 LYS A N 1
ATOM 1392 C CA . LYS A 1 172 ? -9.684 9.115 13.882 1.00 97.81 172 LYS A CA 1
ATOM 1393 C C . LYS A 1 172 ? -8.758 9.219 12.675 1.00 97.81 172 LYS A C 1
ATOM 1395 O O . LYS A 1 172 ? -7.699 9.831 12.773 1.00 97.81 172 LYS A O 1
ATOM 1400 N N . MET A 1 173 ? -9.178 8.676 11.531 1.00 97.38 173 MET A N 1
ATOM 1401 C CA . MET A 1 173 ? -8.427 8.743 10.274 1.00 97.38 173 MET A CA 1
ATOM 1402 C C . MET A 1 173 ? -8.203 10.189 9.828 1.00 97.38 173 MET A C 1
ATOM 1404 O O . MET A 1 173 ? -7.084 10.539 9.468 1.00 97.38 173 MET A O 1
ATOM 1408 N N . LYS A 1 174 ? -9.232 11.045 9.916 1.00 97.38 174 LYS A N 1
ATOM 1409 C CA . LYS A 1 174 ? -9.121 12.473 9.595 1.00 97.38 174 LYS A CA 1
ATOM 1410 C C . LYS A 1 174 ? -8.060 13.149 10.459 1.00 97.38 174 LYS A C 1
ATOM 1412 O O . LYS A 1 174 ? -7.171 13.788 9.912 1.00 97.38 174 LYS A O 1
ATOM 1417 N N . ARG A 1 175 ? -8.121 12.987 11.783 1.00 96.94 175 ARG A N 1
ATOM 1418 C CA . ARG A 1 175 ? -7.157 13.606 12.709 1.00 96.94 175 ARG A CA 1
ATOM 1419 C C . ARG A 1 175 ? -5.724 13.141 12.456 1.00 96.94 175 ARG A C 1
ATOM 1421 O O . ARG A 1 175 ? -4.817 13.961 12.490 1.00 96.94 175 ARG A O 1
ATOM 1428 N N . ILE A 1 176 ? -5.536 11.858 12.142 1.00 95.69 176 ILE A N 1
ATOM 1429 C CA . ILE A 1 176 ? -4.231 11.312 11.739 1.00 95.69 176 ILE A CA 1
ATOM 143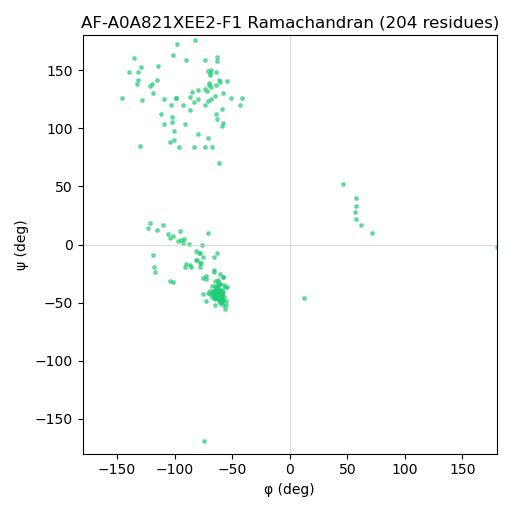0 C C . ILE A 1 176 ? -3.768 11.924 10.409 1.00 95.69 176 ILE A C 1
ATOM 1432 O O . ILE A 1 176 ? -2.601 12.264 10.274 1.00 95.69 176 ILE A O 1
ATOM 1436 N N . SER A 1 177 ? -4.665 12.087 9.430 1.00 94.31 177 SER A N 1
ATOM 1437 C CA . SER A 1 177 ? -4.314 12.604 8.095 1.00 94.31 177 SER A CA 1
ATOM 1438 C C . SER A 1 177 ? -3.841 14.057 8.075 1.00 94.31 177 SER A C 1
ATOM 1440 O O . SER A 1 177 ? -3.120 14.435 7.158 1.00 94.31 177 SER A O 1
ATOM 1442 N N . ILE A 1 178 ? -4.230 14.851 9.076 1.00 92.81 178 ILE A N 1
ATOM 1443 C CA . ILE A 1 178 ? -3.877 16.274 9.206 1.00 92.81 178 ILE A CA 1
ATOM 1444 C C . ILE A 1 178 ? -2.901 16.538 10.363 1.00 92.81 178 ILE A C 1
ATOM 1446 O O . ILE A 1 178 ? -2.784 17.674 10.812 1.00 92.81 178 ILE A O 1
ATOM 1450 N N . ASP A 1 179 ? -2.243 15.489 10.871 1.00 89.62 179 ASP A N 1
ATOM 1451 C CA . ASP A 1 179 ? -1.276 15.544 11.976 1.00 89.62 179 ASP A CA 1
ATOM 1452 C C . ASP A 1 179 ? -1.822 16.138 13.301 1.00 89.62 179 ASP A C 1
ATOM 1454 O O . ASP A 1 179 ? -1.063 16.541 14.181 1.00 89.62 179 ASP A O 1
ATOM 1458 N N . GLU A 1 180 ? -3.146 16.136 13.504 1.00 93.62 180 GLU A N 1
ATOM 1459 C CA . GLU A 1 180 ? -3.791 16.506 14.779 1.00 93.62 180 GLU A CA 1
ATOM 1460 C C . GLU A 1 180 ? -3.715 15.389 15.832 1.00 93.62 180 GLU A C 1
ATOM 1462 O O . GLU A 1 180 ? -4.004 15.604 17.016 1.00 93.62 180 GLU A O 1
ATOM 1467 N N . GLU A 1 181 ? -3.396 14.164 15.411 1.00 93.38 181 GLU A N 1
ATOM 1468 C CA . GLU A 1 181 ? -3.207 13.036 16.310 1.00 93.38 181 GLU A CA 1
ATOM 1469 C C . GLU A 1 181 ? -2.121 12.068 15.818 1.00 93.38 181 GLU A C 1
ATOM 1471 O O . GLU A 1 181 ? -2.201 11.519 14.719 1.00 93.38 181 GLU A O 1
ATOM 1476 N N . GLU A 1 182 ? -1.136 11.786 16.677 1.00 91.69 182 GLU A N 1
ATOM 1477 C CA . GLU A 1 182 ? -0.104 10.789 16.392 1.00 91.69 182 GLU A CA 1
ATOM 1478 C C . GLU A 1 182 ? -0.665 9.361 16.417 1.00 91.69 182 GLU A C 1
ATOM 1480 O O . GLU A 1 182 ? -1.368 8.953 17.345 1.00 91.69 182 GLU A O 1
ATOM 1485 N N . CYS A 1 183 ? -0.250 8.537 15.450 1.00 93.88 183 CYS A N 1
ATOM 1486 C CA . CYS A 1 183 ? -0.545 7.109 15.465 1.00 93.88 183 CYS A CA 1
ATOM 1487 C C . CYS A 1 183 ? 0.712 6.251 15.243 1.00 93.88 183 CYS A C 1
ATOM 1489 O O . CYS A 1 183 ? 0.964 5.777 14.129 1.00 93.88 183 CYS A O 1
ATOM 1491 N N . PRO A 1 184 ? 1.487 5.956 16.307 1.00 94.06 184 PRO A N 1
ATOM 1492 C CA . PRO A 1 184 ? 2.744 5.209 16.196 1.00 94.06 184 PRO A CA 1
ATOM 1493 C C . PRO A 1 184 ? 2.566 3.751 15.738 1.00 94.06 184 PRO A C 1
A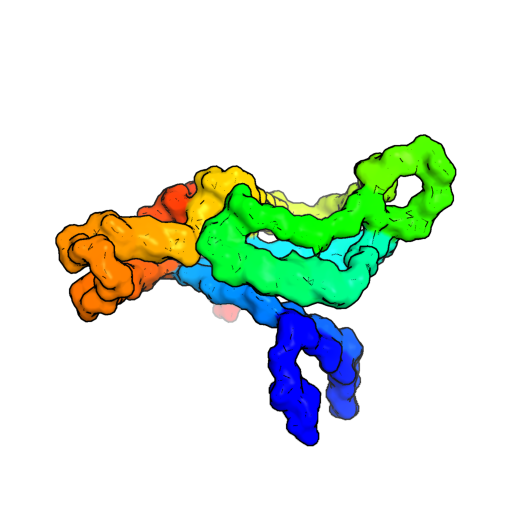TOM 1495 O O . PRO A 1 184 ? 3.545 3.073 15.440 1.00 94.06 184 PRO A O 1
ATOM 1498 N N . LYS A 1 185 ? 1.323 3.242 15.693 1.00 93.62 185 LYS A N 1
ATOM 1499 C CA . LYS A 1 185 ? 1.009 1.905 15.167 1.00 93.62 185 LYS A CA 1
ATOM 1500 C C . LYS A 1 185 ? 1.056 1.843 13.637 1.00 93.62 185 LYS A C 1
ATOM 1502 O O . LYS A 1 185 ? 1.331 0.769 13.111 1.00 93.62 185 LYS A O 1
ATOM 1507 N N . VAL A 1 186 ? 0.787 2.953 12.942 1.00 93.62 186 VAL A N 1
ATOM 1508 C CA . VAL A 1 186 ? 0.725 3.020 11.464 1.00 93.62 186 VAL A CA 1
ATOM 1509 C C . VAL A 1 186 ? 1.765 3.939 10.842 1.00 93.62 186 VAL A C 1
ATOM 1511 O O . VAL A 1 186 ? 2.113 3.727 9.680 1.00 93.62 186 VAL A O 1
ATOM 1514 N N . LEU A 1 187 ? 2.275 4.915 11.598 1.00 92.75 187 LEU A N 1
ATOM 1515 C CA . LEU A 1 187 ? 3.270 5.883 11.151 1.00 92.75 187 LEU A CA 1
ATOM 1516 C C . LEU A 1 187 ? 4.523 5.801 12.034 1.00 92.75 187 LEU A C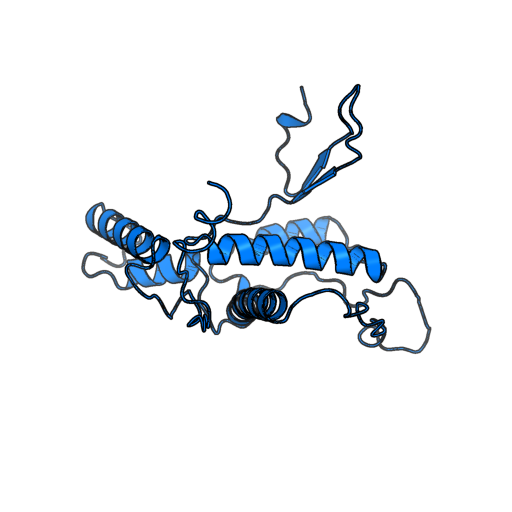 1
ATOM 1518 O O . LEU A 1 187 ? 4.413 5.707 13.260 1.00 92.75 187 LEU A O 1
ATOM 1522 N N . PRO A 1 188 ? 5.734 5.828 11.452 1.00 86.19 188 PRO A N 1
ATOM 1523 C CA . PRO A 1 188 ? 6.948 5.989 12.233 1.00 86.19 188 PRO A CA 1
ATOM 1524 C C . PRO A 1 188 ? 6.990 7.402 12.825 1.00 86.19 188 PRO A C 1
ATOM 1526 O O . PRO A 1 188 ? 6.520 8.352 12.205 1.00 86.19 188 PRO A O 1
ATOM 1529 N N . ARG A 1 189 ? 7.622 7.567 13.994 1.00 78.50 189 ARG A N 1
ATOM 1530 C CA . ARG A 1 189 ? 7.985 8.910 14.467 1.00 78.50 189 ARG A CA 1
ATOM 1531 C C . ARG A 1 189 ? 8.899 9.558 13.435 1.00 78.50 189 ARG A C 1
ATOM 1533 O O . ARG A 1 189 ? 9.994 9.046 13.187 1.00 78.50 189 ARG A O 1
ATOM 1540 N N . MET A 1 190 ? 8.440 10.647 12.834 1.00 68.94 190 MET A N 1
ATOM 1541 C CA . MET A 1 190 ? 9.252 11.414 11.902 1.00 68.94 190 MET A CA 1
ATOM 1542 C C . MET A 1 190 ? 10.210 12.299 12.693 1.00 68.94 190 MET A C 1
ATOM 1544 O O . MET A 1 190 ? 9.811 12.975 13.637 1.00 68.94 190 MET A O 1
ATOM 1548 N N . SER A 1 191 ? 11.483 12.308 12.309 1.00 57.78 191 SER A N 1
ATOM 1549 C CA . SER A 1 191 ? 12.426 13.331 12.754 1.00 57.78 191 SER A CA 1
ATOM 1550 C C . SER A 1 191 ? 12.570 14.345 11.623 1.00 57.78 191 SER A C 1
ATOM 1552 O O . SER A 1 191 ? 13.403 14.161 10.735 1.00 57.78 191 SER A O 1
ATOM 1554 N N . SER A 1 192 ? 11.743 15.387 11.610 1.00 55.44 192 SER A N 1
ATOM 1555 C CA . SER A 1 192 ? 12.011 16.542 10.749 1.00 55.44 192 SER A CA 1
ATOM 1556 C C . SER A 1 192 ? 12.929 17.504 11.501 1.00 55.44 192 SER A C 1
ATOM 1558 O O . SER A 1 192 ? 12.634 17.878 12.634 1.00 55.44 192 SER A O 1
ATOM 1560 N N . LYS A 1 193 ? 14.050 17.895 10.885 1.00 47.72 193 LYS A N 1
ATOM 1561 C CA . LYS A 1 193 ? 14.848 19.054 11.325 1.00 47.72 193 LYS A CA 1
ATOM 1562 C C . LYS A 1 193 ? 14.353 20.362 10.698 1.00 47.72 193 LYS A C 1
ATOM 1564 O O . LYS A 1 193 ? 14.913 21.415 10.979 1.00 47.72 193 LYS A O 1
ATOM 1569 N N . THR A 1 194 ? 13.313 20.300 9.875 1.00 49.25 194 THR A N 1
ATOM 1570 C CA . THR A 1 194 ? 12.804 21.445 9.133 1.00 49.25 194 THR A CA 1
ATOM 1571 C C . THR A 1 194 ? 11.576 21.984 9.847 1.00 49.25 194 THR A C 1
ATOM 1573 O O . THR A 1 194 ? 10.468 21.472 9.684 1.00 49.25 194 THR A O 1
ATOM 1576 N N . THR A 1 195 ? 11.778 23.021 10.657 1.00 39.62 195 THR A N 1
ATOM 1577 C CA . THR A 1 195 ? 10.716 23.965 11.002 1.00 39.62 195 THR A CA 1
ATOM 1578 C C . THR A 1 195 ? 10.320 24.636 9.690 1.00 39.62 195 THR A C 1
ATOM 1580 O O . THR A 1 195 ? 11.114 25.375 9.111 1.00 39.62 195 THR A O 1
ATOM 1583 N N . LEU A 1 196 ? 9.144 24.309 9.159 1.00 41.94 196 LEU A N 1
ATOM 1584 C CA . LEU A 1 196 ? 8.579 24.991 7.998 1.00 41.94 196 LEU A CA 1
ATOM 1585 C C . LEU A 1 196 ? 8.228 26.425 8.408 1.00 41.94 196 LEU A C 1
ATOM 1587 O O . LEU A 1 196 ? 7.091 26.714 8.767 1.00 41.94 196 LEU A O 1
ATOM 1591 N N . ASP A 1 197 ? 9.208 27.322 8.373 1.00 38.56 197 ASP A N 1
ATOM 1592 C CA . ASP A 1 197 ? 8.941 28.753 8.365 1.00 38.56 197 ASP A CA 1
ATOM 1593 C C . ASP A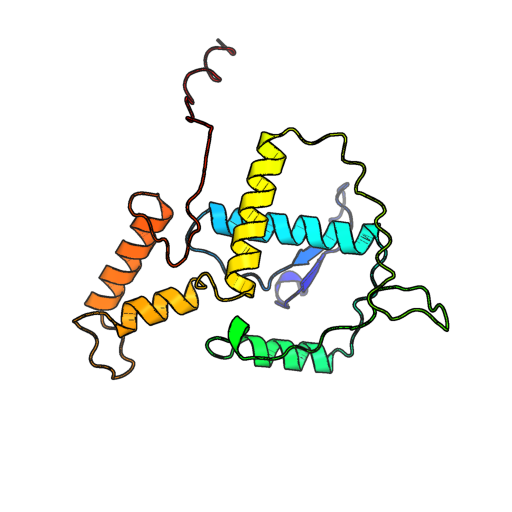 1 197 ? 8.651 29.154 6.913 1.00 38.56 197 ASP A C 1
ATOM 1595 O O . ASP A 1 197 ? 9.528 29.543 6.141 1.00 38.56 197 ASP A O 1
ATOM 1599 N N . ILE A 1 198 ? 7.394 28.960 6.506 1.00 45.53 198 ILE A N 1
ATOM 1600 C CA . ILE A 1 198 ? 6.881 29.300 5.167 1.00 45.53 198 ILE A CA 1
ATOM 1601 C C . ILE A 1 198 ? 6.952 30.826 4.912 1.00 45.53 198 ILE A C 1
ATOM 1603 O O . ILE A 1 198 ? 6.763 31.277 3.785 1.00 45.53 198 ILE A O 1
ATOM 1607 N N . SER A 1 199 ? 7.294 31.637 5.919 1.00 43.66 199 SER A N 1
ATOM 1608 C CA . SER A 1 199 ? 7.320 33.099 5.818 1.00 43.66 199 SER A CA 1
ATOM 1609 C C . SER A 1 199 ? 8.480 33.673 4.984 1.00 43.66 199 SER A C 1
ATOM 1611 O O . SER A 1 199 ? 8.310 34.716 4.362 1.00 43.66 199 SER A O 1
ATOM 1613 N N . ALA A 1 200 ? 9.630 32.997 4.878 1.00 38.44 200 ALA A N 1
ATOM 1614 C CA . ALA A 1 200 ? 10.832 33.615 4.294 1.00 38.44 200 ALA A CA 1
ATOM 1615 C C . ALA A 1 200 ? 10.997 33.443 2.768 1.00 38.44 200 ALA A C 1
ATOM 1617 O O . ALA A 1 200 ? 11.798 34.147 2.150 1.00 38.44 200 ALA A O 1
ATOM 1618 N N . ALA A 1 201 ? 10.276 32.507 2.139 1.00 37.66 201 ALA A N 1
ATOM 1619 C CA . ALA A 1 201 ? 10.401 32.250 0.698 1.00 37.66 201 ALA A CA 1
ATOM 1620 C C . ALA A 1 201 ? 9.522 33.175 -0.164 1.00 37.66 201 ALA A C 1
ATOM 1622 O O . ALA A 1 201 ? 9.808 33.350 -1.344 1.00 37.66 201 ALA A O 1
ATOM 1623 N N . VAL A 1 202 ? 8.489 33.791 0.422 1.00 47.16 202 VAL A N 1
ATOM 1624 C CA . VAL A 1 202 ? 7.535 34.664 -0.290 1.00 47.16 202 VAL A CA 1
ATOM 1625 C C . VAL A 1 202 ? 7.978 36.136 -0.283 1.00 47.16 202 VAL A C 1
ATOM 1627 O O . VAL A 1 202 ? 7.574 36.906 -1.147 1.00 47.16 202 VAL A O 1
ATOM 1630 N N . GLU A 1 203 ? 8.875 36.543 0.620 1.00 44.12 203 GLU A N 1
ATOM 1631 C CA . GLU A 1 203 ? 9.359 37.935 0.693 1.00 44.12 203 GLU A CA 1
ATOM 1632 C C . GLU A 1 203 ? 10.465 38.280 -0.320 1.00 44.12 203 GLU A C 1
ATOM 1634 O O . GLU A 1 203 ? 10.843 39.442 -0.433 1.00 44.12 203 GLU A O 1
ATOM 1639 N N . LYS A 1 204 ? 10.984 37.312 -1.088 1.00 45.25 204 LYS A N 1
ATOM 1640 C CA . LYS A 1 204 ? 12.018 37.575 -2.110 1.00 45.25 204 LYS A CA 1
ATOM 1641 C C . LYS A 1 204 ? 11.486 37.858 -3.518 1.00 45.25 204 LYS A C 1
ATOM 1643 O O . LYS A 1 204 ? 12.295 38.036 -4.424 1.00 45.25 204 LYS A O 1
ATOM 1648 N N . GLU A 1 205 ? 10.170 37.939 -3.699 1.00 44.50 205 GLU A N 1
ATOM 1649 C CA . GLU A 1 205 ? 9.545 38.249 -4.996 1.00 44.50 205 GLU A CA 1
ATOM 1650 C C . GLU A 1 205 ? 8.651 39.505 -5.001 1.00 44.50 205 GLU A C 1
ATOM 1652 O O . GLU A 1 205 ? 7.894 39.695 -5.949 1.00 44.50 205 GLU A O 1
ATOM 1657 N N . ASN A 1 206 ? 8.782 40.408 -4.018 1.00 38.00 206 ASN A N 1
ATOM 1658 C CA . ASN A 1 206 ? 8.179 41.752 -4.078 1.00 38.00 206 ASN A CA 1
ATOM 1659 C C . ASN A 1 206 ? 9.218 42.867 -3.945 1.00 38.00 206 ASN A C 1
ATOM 1661 O O . ASN A 1 206 ? 10.030 42.805 -2.996 1.00 38.00 206 ASN A O 1
#

Solvent-accessible surface area (backbone atoms only — not comparable to full-atom values): 13035 Å² total; per-residue (Å²): 134,63,71,87,76,55,87,61,61,58,44,84,39,76,49,58,84,98,53,94,55,64,76,43,76,46,85,56,76,76,74,88,55,77,30,68,68,57,42,50,25,54,54,50,48,52,54,52,48,53,47,50,39,61,76,67,53,48,42,75,83,68,62,67,69,47,52,54,51,34,58,59,41,63,72,43,88,64,22,78,77,73,52,81,66,80,69,71,76,49,37,57,74,72,86,60,96,86,60,70,52,82,71,63,79,67,82,73,64,73,80,76,82,84,70,54,71,65,62,51,50,53,53,49,52,31,50,47,52,54,51,32,37,63,71,63,79,26,40,49,70,71,57,45,53,51,51,51,53,77,68,35,90,88,46,79,87,73,89,64,81,50,71,66,60,49,50,53,49,52,52,51,48,50,33,43,41,71,70,75,39,90,52,77,58,65,41,74,88,77,86,76,89,70,79,83,66,74,73,69,75,66,66,80,79,117

Radius of gyration: 21.67 Å; Cα contacts (8 Å, |Δi|>4): 158; chains: 1; bounding box: 52×63×55 Å

Nearest PDB structures (foldseek):
  3ig8-assembly1_A  TM=8.354E-01  e=3.212E-09  Saccharomyces cerevisiae
  9g8o-assembly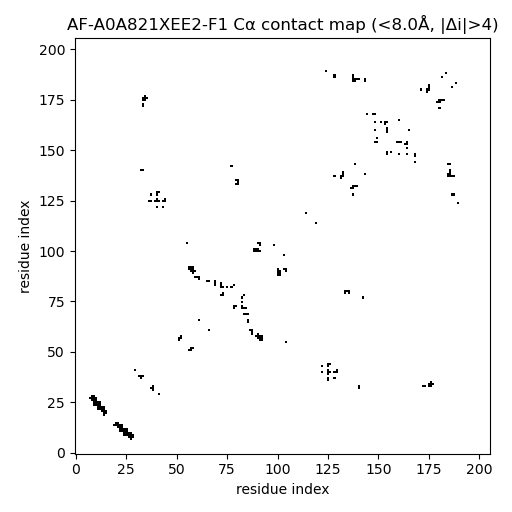1_I  TM=3.389E-01  e=7.119E-01  Homo sapiens

pLDDT: mean 85.49, std 18.51, range [37.66, 98.69]

Mean predicted aligned error: 8.83 Å

Secondary structure (DSSP, 8-state):
--STT---SEEEEPPPTTSS---EEEE--PPPPSSHHHHHHHHHHHHHHHHHHHHTT------HHHHHHHHHHHTSTTHHHH------S---S---TTS-GGG---------TT--HHHHHHHHHHHHHHHHHHTTSS--HHHHHHHHHHT-TT--SSS---HHHHHHHHHHHHHHHTTSS--TTTSPPP-------TTTTTTT--

Sequence (206 aa):
NINSTNWQSMRFKPPPSNSDIGWRVEFRPTELQMTDFENAALVTFIVLLTRAIMTYNLNLLIPISNVDENMQSAQHRDAVLHQRFHFRKCLSTMKTPDTPCMASVQQSAFQENELDADTRCTINQYLNLISKRAAGTLMTNAAWMRYFVTNHPAYKHDSVVNDEITYDLLWKMKRISIDEEECPKVLPRMSSKTTLDISAAVEKEN